Protein AF-A0A8C0IJA1-F1 (afdb_monomer)

Radius of gyration: 41.81 Å; Cα contacts (8 Å, |Δi|>4): 24; chains: 1; bounding box: 61×42×125 Å

Mean predicted aligned error: 20.67 Å

Secondary structure (DSSP, 8-state):
-HHHHHHHHHHHHHHHHHHHHH-HHHHHHHHHHHHHTTSTTHHHHHHHHHHHHHIIIIIHHHHHHHHHHHHHHHHHHHHHHHHHHHHHHHHHHHHHHHHHHHHH-HHHHHHHHHHHHHHHHHHHHHTS---TTGGGSTT-----PPPHHHHHHHHHHHHHHHHHHHHHHHTTTSSPPPPP------PPP---

Structure (mmCIF, N/CA/C/O backbone):
data_AF-A0A8C0IJA1-F1
#
_entry.id   AF-A0A8C0IJA1-F1
#
loop_
_atom_site.group_PDB
_atom_site.id
_atom_site.type_symbol
_atom_site.label_atom_id
_atom_site.label_alt_id
_atom_site.label_comp_id
_atom_site.label_asym_id
_atom_site.label_entity_id
_atom_site.label_seq_id
_atom_site.pdbx_PDB_ins_code
_atom_site.Cartn_x
_atom_site.Cartn_y
_atom_site.Cartn_z
_atom_site.occupancy
_atom_site.B_iso_or_equiv
_atom_site.auth_seq_id
_atom_site.auth_comp_id
_atom_site.auth_asym_id
_atom_site.auth_atom_id
_atom_site.pdbx_PDB_model_num
ATOM 1 N N . ALA A 1 1 ? 3.765 -8.310 -20.384 1.00 51.12 1 ALA A N 1
ATOM 2 C CA . ALA A 1 1 ? 4.867 -7.323 -20.334 1.00 51.12 1 ALA A CA 1
ATOM 3 C C . ALA A 1 1 ? 5.961 -7.601 -21.376 1.00 51.12 1 ALA A C 1
ATOM 5 O O . ALA A 1 1 ? 6.148 -6.766 -22.249 1.00 51.12 1 ALA A O 1
ATOM 6 N N . GLN A 1 2 ? 6.615 -8.776 -21.376 1.00 51.16 2 GLN A N 1
ATOM 7 C CA . GLN A 1 2 ? 7.746 -9.079 -22.283 1.00 51.16 2 GLN A CA 1
ATOM 8 C C . GLN A 1 2 ? 7.471 -8.873 -23.785 1.00 51.16 2 GLN A C 1
ATOM 10 O O . GLN A 1 2 ? 8.272 -8.222 -24.447 1.00 51.16 2 GLN A O 1
ATOM 15 N N . ARG A 1 3 ? 6.335 -9.345 -24.331 1.00 53.75 3 ARG A N 1
ATOM 16 C CA . ARG A 1 3 ? 6.017 -9.142 -25.764 1.00 53.75 3 ARG A CA 1
ATOM 17 C C . ARG A 1 3 ? 5.823 -7.670 -26.145 1.00 53.75 3 ARG A C 1
ATOM 19 O O . ARG A 1 3 ? 6.322 -7.261 -27.185 1.00 53.75 3 ARG A O 1
ATOM 26 N N . HIS A 1 4 ? 5.154 -6.879 -25.301 1.00 52.59 4 HIS A N 1
ATOM 27 C CA . HIS A 1 4 ? 4.959 -5.444 -25.545 1.00 52.59 4 HIS A CA 1
ATOM 28 C C . HIS A 1 4 ? 6.276 -4.670 -25.453 1.00 52.59 4 HIS A C 1
ATOM 30 O O . HIS A 1 4 ? 6.547 -3.840 -26.315 1.00 52.59 4 HIS A O 1
ATOM 36 N N . GLN A 1 5 ? 7.134 -4.992 -24.476 1.00 58.56 5 GLN A N 1
ATOM 37 C CA . GLN A 1 5 ? 8.478 -4.417 -24.395 1.00 58.56 5 GLN A CA 1
ATOM 38 C C . GLN A 1 5 ? 9.245 -4.709 -25.693 1.00 58.56 5 GLN A C 1
ATOM 40 O O . GLN A 1 5 ? 9.722 -3.794 -26.356 1.00 58.56 5 GLN A O 1
ATOM 45 N N . GLN A 1 6 ? 9.260 -5.971 -26.131 1.00 58.00 6 GLN A N 1
ATOM 46 C CA . GLN A 1 6 ? 9.997 -6.423 -27.313 1.00 58.00 6 GLN A CA 1
ATOM 47 C C . GLN A 1 6 ? 9.530 -5.768 -28.624 1.00 58.00 6 GLN A C 1
ATOM 49 O O . GLN A 1 6 ? 10.359 -5.454 -29.479 1.00 58.00 6 GLN A O 1
ATOM 54 N N . GLN A 1 7 ? 8.228 -5.493 -28.759 1.00 63.06 7 GLN A N 1
ATOM 55 C CA . GLN A 1 7 ? 7.644 -4.823 -29.928 1.00 63.06 7 GLN A CA 1
ATOM 56 C C . GLN A 1 7 ? 8.084 -3.357 -30.071 1.00 63.06 7 GLN A C 1
ATOM 58 O O . GLN A 1 7 ? 8.217 -2.870 -31.192 1.00 63.06 7 GLN A O 1
ATOM 63 N N . HIS A 1 8 ? 8.363 -2.663 -28.963 1.00 70.75 8 HIS A N 1
ATOM 64 C CA . HIS A 1 8 ? 8.856 -1.281 -28.984 1.00 70.75 8 HIS A CA 1
ATOM 65 C C . HIS A 1 8 ? 10.390 -1.183 -29.029 1.00 70.75 8 HIS A C 1
ATOM 67 O O . HIS A 1 8 ? 10.914 -0.228 -29.606 1.00 70.75 8 HIS A O 1
ATOM 73 N N . VAL A 1 9 ? 11.125 -2.167 -28.490 1.00 77.75 9 VAL A N 1
ATOM 74 C CA . VAL A 1 9 ? 12.603 -2.131 -28.453 1.00 77.75 9 VAL A CA 1
ATOM 75 C C . VAL A 1 9 ? 13.217 -2.355 -29.841 1.00 77.75 9 VAL A C 1
ATOM 77 O O . VAL A 1 9 ? 14.168 -1.671 -30.215 1.00 77.75 9 VAL A O 1
ATOM 80 N N . LEU A 1 10 ? 12.654 -3.266 -30.642 1.00 82.19 10 LEU A N 1
ATOM 81 C CA . LEU A 1 10 ? 13.163 -3.592 -31.979 1.00 82.19 10 LEU A CA 1
ATOM 82 C C . LEU A 1 10 ? 13.228 -2.380 -32.940 1.00 82.19 10 LEU A C 1
ATOM 84 O O . LEU A 1 10 ? 14.298 -2.123 -33.495 1.00 82.19 10 LEU A O 1
ATOM 88 N N . PRO A 1 11 ? 12.163 -1.572 -33.118 1.00 84.06 11 PRO A N 1
ATOM 89 C CA . PRO A 1 11 ? 12.227 -0.403 -33.997 1.00 84.06 11 PRO A CA 1
ATOM 90 C C . PRO A 1 11 ? 13.149 0.709 -33.464 1.00 84.06 11 PRO A C 1
ATOM 92 O O . PRO A 1 11 ? 13.693 1.479 -34.256 1.00 84.06 11 PRO A O 1
ATOM 95 N N . LEU A 1 12 ? 13.356 0.806 -32.143 1.00 82.69 12 LEU A N 1
ATOM 96 C CA . LEU A 1 12 ? 14.324 1.731 -31.535 1.00 82.69 12 LEU A CA 1
ATOM 97 C C . LEU A 1 12 ? 15.771 1.314 -31.832 1.00 82.69 12 LEU A C 1
ATOM 99 O O . LEU A 1 12 ? 16.575 2.157 -32.231 1.00 82.69 12 LEU A O 1
ATOM 103 N N . LEU A 1 13 ? 16.079 0.020 -31.714 1.00 85.62 13 LEU A N 1
ATOM 104 C CA . LEU A 1 13 ? 17.387 -0.539 -32.063 1.00 85.62 13 LEU A CA 1
ATOM 105 C C . LEU 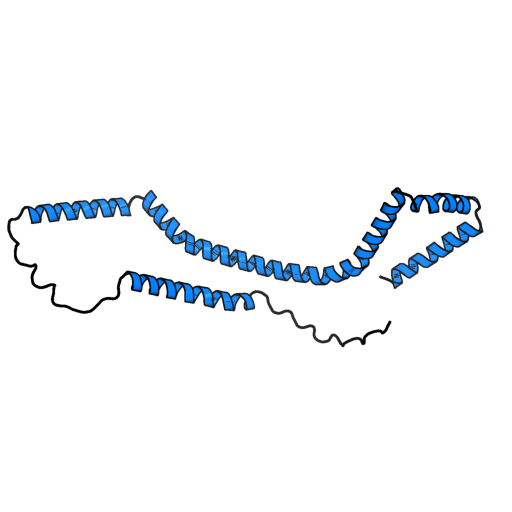A 1 13 ? 17.703 -0.352 -33.550 1.00 85.62 13 LEU A C 1
ATOM 107 O O . LEU A 1 13 ? 18.800 0.091 -33.885 1.00 85.62 13 LEU A O 1
ATOM 111 N N . CYS A 1 14 ? 16.737 -0.603 -34.441 1.00 85.56 14 CYS A N 1
ATOM 112 C CA . CYS A 1 14 ? 16.918 -0.379 -35.877 1.00 85.56 14 CYS A CA 1
ATOM 113 C C . CYS A 1 14 ? 17.211 1.092 -36.196 1.00 85.56 14 CYS A C 1
ATOM 115 O O . CYS A 1 14 ? 18.157 1.374 -36.928 1.00 85.56 14 CYS A O 1
ATOM 117 N N . ARG A 1 15 ? 16.453 2.040 -35.622 1.00 84.94 15 ARG A N 1
ATOM 118 C CA . ARG A 1 15 ? 16.697 3.482 -35.815 1.00 84.94 15 ARG A CA 1
ATOM 119 C C . ARG A 1 15 ? 18.071 3.916 -35.306 1.00 84.94 15 ARG A C 1
ATOM 121 O O . ARG A 1 15 ? 18.742 4.686 -35.987 1.00 84.94 15 ARG A O 1
ATOM 128 N N . GLY A 1 16 ? 18.499 3.407 -34.151 1.00 83.56 16 GLY A N 1
ATOM 129 C CA . GLY A 1 16 ? 19.832 3.677 -33.610 1.00 83.56 16 GLY A CA 1
ATOM 130 C C . GLY A 1 16 ? 20.951 3.116 -34.492 1.00 83.56 16 GLY A C 1
ATOM 131 O O . GLY A 1 16 ? 21.915 3.822 -34.782 1.00 83.56 16 GLY A O 1
ATOM 132 N N . ALA A 1 17 ? 20.801 1.882 -34.980 1.00 86.56 17 ALA A N 1
ATOM 133 C CA . ALA A 1 17 ? 21.773 1.236 -35.861 1.00 86.56 17 ALA A CA 1
ATOM 134 C C . ALA A 1 17 ? 21.883 1.936 -37.226 1.00 86.56 17 ALA A C 1
ATOM 136 O O . ALA A 1 17 ? 22.989 2.182 -37.709 1.00 86.56 17 ALA A O 1
ATOM 137 N N . LEU A 1 18 ? 20.744 2.319 -37.816 1.00 87.06 18 LEU A N 1
ATOM 138 C CA . LEU A 1 18 ? 20.694 3.131 -39.032 1.00 87.06 18 LEU A CA 1
ATOM 139 C C . LEU A 1 18 ? 21.394 4.474 -38.800 1.00 87.06 18 LEU A C 1
ATOM 141 O O . LEU A 1 18 ? 22.330 4.793 -39.525 1.00 87.06 18 LEU A O 1
ATOM 145 N N . GLY A 1 19 ? 21.028 5.215 -37.748 1.00 85.50 19 GLY A N 1
ATOM 146 C CA . GLY A 1 19 ? 21.644 6.503 -37.404 1.00 85.50 19 GLY A CA 1
ATOM 147 C C . GLY A 1 19 ? 23.162 6.426 -37.212 1.00 85.50 19 GLY A C 1
ATOM 148 O O . GLY A 1 19 ? 23.888 7.300 -37.689 1.00 85.50 19 GLY A O 1
ATOM 149 N N . TRP A 1 20 ? 23.652 5.345 -36.600 1.00 86.44 20 TRP A N 1
ATOM 150 C CA . TRP A 1 20 ? 25.081 5.063 -36.470 1.00 86.44 20 TRP A CA 1
ATOM 151 C C . TRP A 1 20 ? 25.748 4.813 -37.820 1.00 86.44 20 TRP A C 1
ATOM 153 O O . TRP A 1 20 ? 26.842 5.312 -38.062 1.00 86.44 20 TRP A O 1
ATOM 163 N N . GLY A 1 21 ? 25.094 4.094 -38.731 1.00 87.19 21 GLY A N 1
ATOM 164 C CA . GLY A 1 21 ? 25.598 3.831 -40.076 1.00 87.19 21 GLY A CA 1
ATOM 165 C C . GLY A 1 21 ? 25.778 5.097 -40.918 1.00 87.19 21 GLY A C 1
ATOM 166 O O . GLY A 1 21 ? 26.865 5.293 -41.462 1.00 87.19 21 GLY A O 1
ATOM 167 N N . VAL A 1 22 ? 24.751 5.955 -40.986 1.00 87.88 22 VAL A N 1
ATOM 168 C CA . VAL A 1 22 ? 24.664 7.054 -41.973 1.00 87.88 22 VAL A CA 1
ATOM 169 C C . VAL A 1 22 ? 25.194 8.413 -41.506 1.00 87.88 22 VAL A C 1
ATOM 171 O O . VAL A 1 22 ? 25.523 9.233 -42.358 1.00 87.88 22 VAL A O 1
ATOM 174 N N . SER A 1 23 ? 25.281 8.693 -40.197 1.00 90.44 23 SER A N 1
ATOM 175 C CA . SER A 1 23 ? 25.605 10.045 -39.709 1.00 90.44 23 SER A CA 1
ATOM 176 C C . SER A 1 23 ? 26.878 10.104 -38.849 1.00 90.44 23 SER A C 1
ATOM 178 O O . SER A 1 23 ? 26.901 9.555 -37.743 1.00 90.44 23 SER A O 1
ATOM 180 N N . PRO A 1 24 ? 27.919 10.848 -39.274 1.00 87.25 24 PRO A N 1
ATOM 181 C CA . PRO A 1 24 ? 29.113 11.098 -38.460 1.00 87.25 24 PRO A CA 1
ATOM 182 C C . PRO A 1 24 ? 28.798 11.814 -37.140 1.00 87.25 24 PRO A C 1
ATOM 184 O O . PRO A 1 24 ? 29.385 11.504 -36.106 1.00 87.25 24 PRO A O 1
ATOM 187 N N . HIS A 1 25 ? 27.825 12.731 -37.149 1.00 86.31 25 HIS A N 1
ATOM 188 C CA . HIS A 1 25 ? 27.395 13.449 -35.948 1.00 86.31 25 HIS A CA 1
ATOM 189 C C . HIS A 1 25 ? 26.785 12.509 -34.906 1.00 86.31 25 HIS A C 1
ATOM 191 O O . HIS A 1 25 ? 27.077 12.636 -33.717 1.00 86.31 25 HIS A O 1
ATOM 197 N N . PHE A 1 26 ? 25.991 11.531 -35.347 1.00 85.62 26 PHE A N 1
ATOM 198 C CA . PHE A 1 26 ? 25.407 10.532 -34.456 1.00 85.62 26 PHE A CA 1
ATOM 199 C C . PHE A 1 26 ? 26.485 9.632 -33.834 1.00 85.62 26 PHE A C 1
ATOM 201 O O . PHE A 1 26 ? 26.452 9.387 -32.627 1.00 85.62 26 PHE A O 1
ATOM 208 N N . ARG A 1 27 ? 27.490 9.220 -34.625 1.00 88.69 27 ARG A N 1
ATOM 209 C CA . ARG A 1 27 ? 28.645 8.449 -34.131 1.00 88.69 27 ARG A CA 1
ATOM 210 C C . ARG A 1 27 ? 29.414 9.195 -33.044 1.00 88.69 27 ARG A C 1
ATOM 212 O O . ARG A 1 27 ? 29.637 8.653 -31.964 1.00 88.69 27 ARG A O 1
ATOM 219 N N . CYS A 1 28 ? 29.769 10.454 -33.299 1.00 86.19 28 CYS A N 1
ATOM 220 C CA . CYS A 1 28 ? 30.485 11.284 -32.329 1.00 86.19 28 CYS A CA 1
ATOM 221 C C . CYS A 1 28 ? 29.666 11.507 -31.053 1.00 86.19 28 CYS A C 1
ATOM 223 O O . CYS A 1 28 ? 30.201 11.399 -29.950 1.00 86.19 28 CYS A O 1
ATOM 225 N N . ALA A 1 29 ? 28.361 11.756 -31.188 1.00 85.19 29 ALA A N 1
ATOM 226 C CA . ALA A 1 29 ? 27.476 11.920 -30.044 1.00 85.19 29 ALA A CA 1
ATOM 227 C C . ALA A 1 29 ? 27.426 10.655 -29.176 1.00 85.19 29 ALA A C 1
ATOM 229 O O . ALA A 1 29 ? 27.596 10.757 -27.963 1.00 85.19 29 ALA A O 1
ATOM 230 N N . SER A 1 30 ? 27.266 9.454 -29.752 1.00 81.50 30 SER A N 1
ATOM 231 C CA . SER A 1 30 ? 27.205 8.244 -28.913 1.00 81.50 30 SER A CA 1
ATOM 232 C C . SER A 1 30 ? 28.571 7.827 -28.345 1.00 81.50 30 SER A C 1
ATOM 234 O O . SER A 1 30 ? 28.608 7.324 -27.224 1.00 81.50 30 SER A O 1
ATOM 236 N N . LEU A 1 31 ? 29.692 8.122 -29.024 1.00 83.19 31 LEU A N 1
ATOM 237 C CA . LEU A 1 31 ? 31.046 7.951 -28.463 1.00 83.19 31 LEU A CA 1
ATOM 238 C C . LEU A 1 31 ? 31.338 8.893 -27.287 1.00 83.19 31 LEU A C 1
ATOM 240 O O . LEU A 1 31 ? 32.110 8.533 -26.406 1.00 83.19 31 LEU A O 1
ATOM 244 N N . LEU A 1 32 ? 30.727 10.081 -27.247 1.00 79.81 32 LEU A N 1
ATOM 245 C CA . LEU A 1 32 ? 30.860 11.023 -26.130 1.00 79.81 32 LEU A CA 1
ATOM 246 C C . LEU A 1 32 ? 29.888 10.717 -24.986 1.00 79.81 32 LEU A C 1
ATOM 248 O O . LEU A 1 32 ? 30.228 10.899 -23.818 1.00 79.81 32 LEU A O 1
ATOM 252 N N . VAL A 1 33 ? 28.682 10.253 -25.310 1.00 79.75 33 VAL A N 1
ATOM 253 C CA . VAL A 1 33 ? 27.607 9.998 -24.343 1.00 79.75 33 VAL A CA 1
ATOM 254 C C . VAL A 1 33 ? 27.762 8.636 -23.657 1.00 79.75 33 VAL A C 1
ATOM 256 O O . VAL A 1 33 ? 27.548 8.542 -22.450 1.00 79.75 33 VAL A O 1
ATOM 259 N N . GLY A 1 34 ? 28.198 7.592 -24.370 1.00 77.25 34 GLY A N 1
ATOM 260 C CA . GLY A 1 34 ? 28.411 6.253 -23.801 1.00 77.25 34 GLY A CA 1
ATOM 261 C C . GLY A 1 34 ? 29.348 6.252 -22.580 1.00 77.25 34 GLY A C 1
ATOM 262 O O . GLY A 1 34 ? 28.956 5.771 -21.516 1.00 77.25 34 GLY A O 1
ATOM 263 N N . PRO A 1 35 ? 30.537 6.876 -22.663 1.00 73.38 35 PRO A N 1
ATOM 264 C CA . PRO A 1 35 ? 31.443 7.023 -21.524 1.00 73.38 35 PRO A CA 1
ATOM 265 C C . PRO A 1 35 ? 30.886 7.883 -20.380 1.00 73.38 35 PRO A C 1
ATOM 267 O O . PRO A 1 35 ? 31.263 7.681 -19.227 1.00 73.38 35 PRO A O 1
ATOM 270 N N . LYS A 1 36 ? 29.962 8.820 -20.648 1.00 67.94 36 LYS A N 1
ATOM 271 C CA . LYS A 1 36 ? 29.333 9.654 -19.603 1.00 67.94 36 LYS A CA 1
ATOM 272 C C . LYS A 1 36 ? 28.386 8.848 -18.710 1.00 67.94 36 LYS A C 1
ATOM 274 O O . LYS A 1 36 ? 28.311 9.128 -17.514 1.00 67.94 36 LYS A O 1
ATOM 279 N N . PHE A 1 37 ? 27.759 7.799 -19.243 1.00 69.38 37 PHE A N 1
ATOM 280 C CA . PHE A 1 37 ? 26.971 6.841 -18.459 1.00 69.38 37 PHE A CA 1
ATOM 281 C C . PHE A 1 37 ? 27.819 5.879 -17.607 1.00 69.38 37 PHE A C 1
ATOM 283 O O . PHE A 1 37 ? 27.288 5.235 -16.708 1.00 69.38 37 PHE A O 1
ATOM 290 N N . LEU A 1 38 ? 29.135 5.805 -17.824 1.00 72.56 38 LEU A N 1
ATOM 291 C CA . LEU A 1 38 ? 30.068 5.028 -16.990 1.00 72.56 38 LEU A CA 1
ATOM 292 C C . LEU A 1 38 ? 30.694 5.873 -15.859 1.00 72.56 38 LEU A C 1
ATOM 294 O O . LEU A 1 38 ? 31.495 5.378 -15.066 1.00 72.56 38 LEU A O 1
ATOM 298 N N . GLY A 1 39 ? 30.324 7.156 -15.767 1.00 77.88 39 GLY A N 1
ATOM 299 C CA . GLY A 1 39 ? 30.777 8.085 -14.731 1.00 77.88 39 GLY A CA 1
ATOM 300 C C . GLY A 1 39 ? 29.972 8.017 -13.425 1.00 77.88 39 GLY A C 1
ATOM 301 O O . GLY A 1 39 ? 29.082 7.188 -13.246 1.00 77.88 39 GLY A O 1
ATOM 302 N N . LYS A 1 40 ? 30.266 8.934 -12.492 1.00 78.88 40 LYS A N 1
ATOM 303 C CA . LYS A 1 40 ? 29.571 9.043 -11.190 1.00 78.88 40 LYS A CA 1
ATOM 304 C C . LYS A 1 40 ? 28.059 9.278 -11.347 1.00 78.88 40 LYS A C 1
ATOM 306 O O . LYS A 1 40 ? 27.281 8.617 -10.670 1.00 78.88 40 LYS A O 1
ATOM 311 N N . GLU A 1 41 ? 27.669 10.118 -12.305 1.00 78.50 41 GLU A N 1
ATOM 312 C CA . GLU A 1 41 ? 26.264 10.427 -12.628 1.00 78.50 41 GLU A CA 1
ATOM 313 C C . GLU A 1 41 ? 25.539 9.269 -13.330 1.00 78.50 41 GLU A C 1
ATOM 315 O O . GLU A 1 41 ? 24.341 9.062 -13.159 1.00 78.50 41 GLU A O 1
ATOM 320 N N . GLY A 1 42 ? 26.274 8.454 -14.090 1.00 81.56 42 GLY A N 1
ATOM 321 C CA . GLY A 1 42 ? 25.745 7.296 -14.806 1.00 81.56 42 GLY A CA 1
ATOM 322 C C . GLY A 1 42 ? 25.172 6.204 -13.900 1.00 81.56 42 GLY A C 1
ATOM 323 O O . GLY A 1 42 ? 24.206 5.527 -14.254 1.00 81.56 42 GLY A O 1
ATOM 324 N N . ARG A 1 43 ? 25.703 6.085 -12.677 1.00 83.56 43 ARG A N 1
ATOM 325 C CA . ARG A 1 43 ? 25.213 5.134 -11.668 1.00 83.56 43 ARG A CA 1
ATOM 326 C C . ARG A 1 43 ? 23.781 5.430 -11.241 1.00 83.56 43 ARG A C 1
ATOM 328 O O . ARG A 1 43 ? 23.049 4.491 -10.947 1.00 83.56 43 ARG A O 1
ATOM 335 N N . LEU A 1 44 ? 23.374 6.701 -11.240 1.00 85.50 44 LEU A N 1
ATOM 336 C CA . LEU A 1 44 ? 21.998 7.086 -10.934 1.00 85.50 44 LEU A CA 1
ATOM 337 C C . LEU A 1 44 ? 21.036 6.583 -12.016 1.00 85.50 44 LEU A C 1
ATOM 339 O O . LEU A 1 44 ? 19.977 6.061 -11.687 1.00 85.50 44 LEU A O 1
ATOM 343 N N . TYR A 1 45 ? 21.433 6.660 -13.290 1.00 83.75 45 TYR A N 1
ATOM 344 C CA . TYR A 1 45 ? 20.657 6.114 -14.409 1.00 83.75 45 TYR A CA 1
ATOM 345 C C . TYR A 1 45 ? 20.566 4.584 -14.374 1.00 83.75 45 TYR A C 1
ATOM 347 O O . TYR A 1 45 ? 19.515 4.014 -14.658 1.00 83.75 45 TYR A O 1
ATOM 355 N N . LEU A 1 46 ? 21.650 3.904 -13.992 1.00 85.38 46 LEU A N 1
ATOM 356 C CA . LEU A 1 46 ? 21.623 2.453 -13.795 1.00 85.38 46 LEU A CA 1
ATOM 357 C C . LEU A 1 46 ? 20.715 2.068 -12.624 1.00 85.38 46 LEU A C 1
ATOM 359 O O . LEU A 1 46 ? 19.924 1.137 -12.745 1.00 85.38 46 LEU A O 1
ATOM 363 N N . LEU A 1 47 ? 20.787 2.803 -11.513 1.00 86.94 47 LEU A N 1
ATOM 364 C CA . LEU A 1 47 ? 19.955 2.557 -10.340 1.00 86.94 47 LEU A CA 1
ATOM 365 C C . LEU A 1 47 ? 18.467 2.757 -10.651 1.00 86.94 47 LEU A C 1
ATOM 367 O O . LEU A 1 47 ? 17.656 1.919 -10.268 1.00 86.94 47 LEU A O 1
ATOM 371 N N . THR A 1 48 ? 18.100 3.818 -11.373 1.00 88.81 48 THR A N 1
ATOM 372 C CA . THR A 1 48 ? 16.707 4.053 -11.781 1.00 88.81 48 THR A CA 1
ATOM 373 C C . THR A 1 48 ? 16.212 3.005 -12.774 1.00 88.81 48 THR A C 1
ATOM 375 O O . THR A 1 48 ? 15.082 2.545 -12.635 1.00 88.81 48 THR A O 1
ATOM 378 N N . TYR A 1 49 ? 17.048 2.559 -13.717 1.00 86.25 49 TYR A N 1
ATOM 379 C CA . TYR A 1 49 ? 16.706 1.459 -14.624 1.00 86.25 49 TYR A CA 1
ATOM 380 C C . TYR A 1 49 ? 16.464 0.142 -13.873 1.00 86.25 49 TYR A C 1
ATOM 382 O O . TYR A 1 49 ? 15.464 -0.536 -14.109 1.00 86.25 49 TYR A O 1
ATOM 390 N N . VAL A 1 50 ? 17.342 -0.201 -12.925 1.00 89.06 50 VAL A N 1
ATOM 391 C CA . VAL A 1 50 ? 17.176 -1.384 -12.066 1.00 89.06 50 VAL A CA 1
ATOM 392 C C . VAL A 1 50 ? 15.907 -1.263 -11.222 1.00 89.06 50 VAL A C 1
ATOM 394 O O . VAL A 1 50 ? 15.137 -2.216 -11.142 1.00 89.06 50 VAL A O 1
ATOM 397 N N . LEU A 1 51 ? 15.639 -0.090 -10.645 1.00 88.19 51 LEU A N 1
ATOM 398 C CA . LEU A 1 51 ? 14.432 0.152 -9.856 1.00 88.19 51 LEU A CA 1
ATOM 399 C C . LEU A 1 51 ? 13.158 -0.003 -10.700 1.00 88.19 51 LEU A C 1
ATOM 401 O O . LEU A 1 51 ? 12.206 -0.638 -10.250 1.00 88.19 51 LEU A O 1
ATOM 405 N N . ALA A 1 52 ? 13.156 0.512 -11.932 1.00 87.38 52 ALA A N 1
ATOM 406 C CA . ALA A 1 52 ? 12.051 0.344 -12.872 1.00 87.38 52 ALA A CA 1
ATOM 407 C C . ALA A 1 52 ? 11.831 -1.137 -13.228 1.00 87.38 52 ALA A C 1
ATOM 409 O O . ALA A 1 52 ? 10.704 -1.626 -13.172 1.00 87.38 52 ALA A O 1
ATOM 410 N N . ALA A 1 53 ? 12.907 -1.886 -13.490 1.00 83.81 53 ALA A N 1
ATOM 411 C CA . ALA A 1 53 ? 12.826 -3.321 -13.764 1.00 83.81 53 ALA A CA 1
ATOM 412 C C . ALA A 1 53 ? 12.275 -4.124 -12.568 1.00 83.81 53 ALA A C 1
ATOM 414 O O . ALA A 1 53 ? 11.487 -5.054 -12.745 1.00 83.81 53 ALA A O 1
ATOM 415 N N . ILE A 1 54 ? 12.646 -3.748 -11.340 1.00 88.75 54 ILE A N 1
ATOM 416 C CA . ILE A 1 54 ? 12.116 -4.358 -10.111 1.00 88.75 54 ILE A CA 1
ATOM 417 C C . ILE A 1 54 ? 10.628 -4.006 -9.923 1.00 88.75 54 ILE A C 1
ATOM 419 O O . ILE A 1 54 ? 9.841 -4.850 -9.485 1.00 88.75 54 ILE A O 1
ATOM 423 N N . TYR A 1 55 ? 10.223 -2.783 -10.277 1.00 85.19 55 TYR A N 1
ATOM 424 C CA . TYR A 1 55 ? 8.841 -2.317 -10.150 1.00 85.19 55 TYR A CA 1
ATOM 425 C C . TYR A 1 55 ? 7.865 -3.044 -11.086 1.00 85.19 55 TYR A C 1
ATOM 427 O O . TYR A 1 55 ? 6.751 -3.374 -10.662 1.00 85.19 55 TYR A O 1
ATOM 435 N N . ASP A 1 56 ? 8.292 -3.322 -12.320 1.00 81.81 56 ASP A N 1
ATOM 436 C CA . ASP A 1 56 ? 7.492 -4.032 -13.327 1.00 81.81 56 ASP A CA 1
ATOM 437 C C . ASP A 1 56 ? 7.577 -5.563 -13.213 1.00 81.81 56 ASP A C 1
ATOM 439 O O . ASP A 1 56 ? 6.704 -6.268 -13.719 1.00 81.81 56 ASP A O 1
ATOM 443 N N . GLY A 1 57 ? 8.605 -6.093 -12.544 1.00 79.31 57 GLY A N 1
ATOM 444 C CA . GLY A 1 57 ? 8.781 -7.529 -12.325 1.00 79.31 57 GLY A CA 1
ATOM 445 C C . GLY A 1 57 ? 8.201 -8.002 -10.984 1.00 79.31 57 GLY A C 1
ATOM 446 O O . GLY A 1 57 ? 6.986 -8.172 -10.848 1.00 79.31 57 GLY A O 1
ATOM 447 N N . PRO A 1 58 ? 9.052 -8.251 -9.972 1.00 81.19 58 PRO A N 1
ATOM 448 C CA . PRO A 1 58 ? 8.648 -8.877 -8.712 1.00 81.19 58 PRO A CA 1
ATOM 449 C C . PRO A 1 58 ? 7.602 -8.069 -7.937 1.00 81.19 58 PRO A C 1
ATOM 451 O O . PRO A 1 58 ? 6.701 -8.660 -7.342 1.00 81.19 58 PRO A O 1
ATOM 454 N N . ILE A 1 59 ? 7.672 -6.732 -7.958 1.00 82.69 59 ILE A N 1
ATOM 455 C CA . ILE A 1 59 ? 6.721 -5.896 -7.212 1.00 82.69 59 ILE A CA 1
ATOM 456 C C . ILE A 1 59 ? 5.316 -6.016 -7.805 1.00 82.69 59 ILE A C 1
ATOM 458 O O . ILE A 1 59 ? 4.359 -6.158 -7.049 1.00 82.69 59 ILE A O 1
ATOM 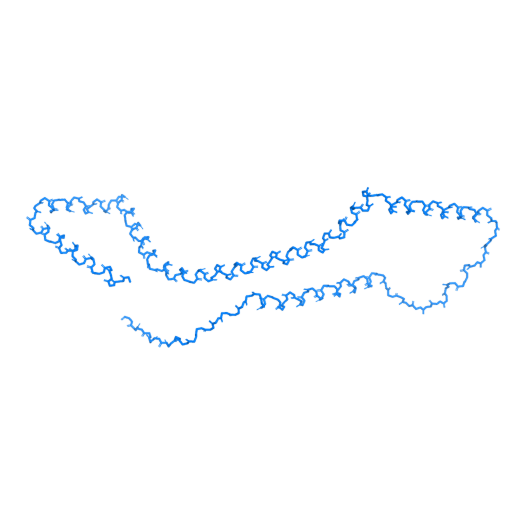462 N N . ALA A 1 60 ? 5.169 -6.032 -9.132 1.00 77.44 60 ALA A N 1
ATOM 463 C CA . ALA A 1 60 ? 3.867 -6.210 -9.772 1.00 77.44 60 ALA A CA 1
ATOM 464 C C . ALA A 1 60 ? 3.196 -7.542 -9.386 1.00 77.44 60 ALA A C 1
ATOM 466 O O . ALA A 1 60 ? 1.991 -7.570 -9.150 1.00 77.44 60 ALA A O 1
ATOM 467 N N . ASN A 1 61 ? 3.979 -8.614 -9.233 1.00 78.88 61 ASN A N 1
ATOM 468 C CA . ASN A 1 61 ? 3.491 -9.912 -8.758 1.00 78.88 61 ASN A CA 1
ATOM 469 C C . ASN A 1 61 ? 3.092 -9.888 -7.270 1.00 78.88 61 ASN A C 1
ATOM 471 O O . ASN A 1 61 ? 2.088 -10.474 -6.865 1.00 78.88 61 ASN A O 1
ATOM 475 N N . MET A 1 62 ? 3.858 -9.179 -6.437 1.00 84.31 62 MET A N 1
ATOM 476 C CA . MET A 1 62 ? 3.545 -9.046 -5.012 1.00 84.31 62 MET A CA 1
ATOM 477 C C . MET A 1 62 ? 2.307 -8.183 -4.755 1.00 84.31 62 MET A C 1
ATOM 479 O O . MET A 1 62 ? 1.594 -8.451 -3.793 1.00 84.31 62 MET A O 1
ATOM 483 N N . ARG A 1 63 ? 2.003 -7.197 -5.613 1.00 82.50 63 ARG A N 1
ATOM 484 C CA . ARG A 1 63 ? 0.826 -6.322 -5.447 1.00 82.50 63 ARG A CA 1
ATOM 485 C C . ARG A 1 63 ? -0.484 -7.098 -5.336 1.00 82.50 63 ARG A C 1
ATOM 487 O O . ARG A 1 63 ? -1.320 -6.721 -4.526 1.00 82.50 63 ARG A O 1
ATOM 494 N N . HIS A 1 64 ? -0.646 -8.181 -6.0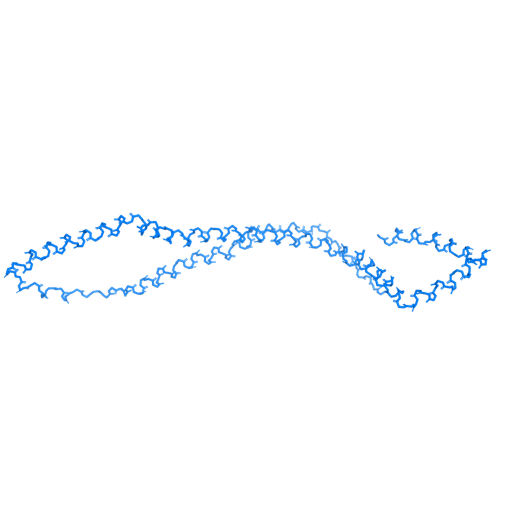98 1.00 77.25 64 HIS A N 1
ATOM 495 C CA . HIS A 1 64 ? -1.867 -8.985 -6.032 1.00 77.25 64 HIS A CA 1
ATOM 496 C C . HIS A 1 64 ? -2.032 -9.678 -4.672 1.00 77.25 64 HIS A C 1
ATOM 498 O O . HIS A 1 64 ? -3.108 -9.649 -4.090 1.00 77.25 64 HIS A O 1
ATOM 504 N N . ASN A 1 65 ? -0.941 -10.219 -4.125 1.00 80.44 65 ASN A N 1
ATOM 505 C CA . ASN A 1 65 ? -0.940 -10.818 -2.789 1.00 80.44 65 ASN A CA 1
ATOM 506 C C . ASN A 1 65 ? -1.114 -9.758 -1.690 1.00 80.44 65 ASN A C 1
ATOM 508 O O . ASN A 1 65 ? -1.746 -10.008 -0.669 1.00 80.44 65 ASN A O 1
ATOM 512 N N . LEU A 1 66 ? -0.559 -8.562 -1.895 1.00 87.69 66 LEU A N 1
ATOM 513 C CA . LEU A 1 66 ? -0.637 -7.470 -0.932 1.00 87.69 66 LEU A CA 1
ATOM 514 C C . LEU A 1 66 ? -2.064 -6.931 -0.780 1.00 87.69 66 LEU A C 1
ATOM 516 O O . LEU A 1 66 ? -2.475 -6.653 0.341 1.00 87.69 66 LEU A O 1
ATOM 520 N N . ASP A 1 67 ? -2.815 -6.808 -1.877 1.00 85.06 67 ASP A N 1
ATOM 521 C CA . ASP A 1 67 ? -4.213 -6.349 -1.852 1.00 85.06 67 ASP A CA 1
ATOM 522 C C . ASP A 1 67 ? -5.085 -7.237 -0.952 1.00 85.06 67 ASP A C 1
ATOM 524 O O . ASP A 1 67 ? -5.969 -6.781 -0.225 1.00 85.06 67 ASP A O 1
ATOM 528 N N . GLU A 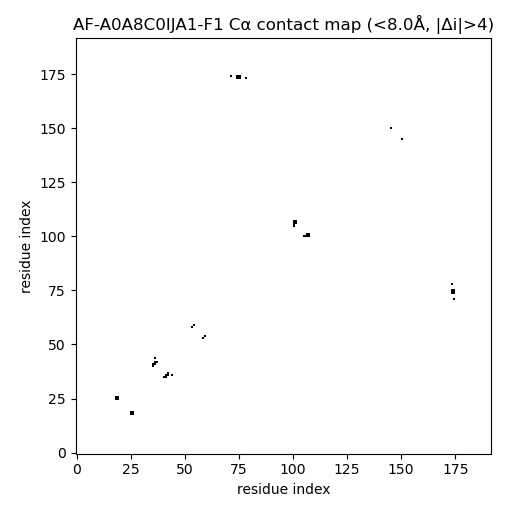1 68 ? -4.760 -8.521 -0.941 1.00 84.38 68 GLU A N 1
ATOM 529 C CA . GLU A 1 68 ? -5.432 -9.510 -0.129 1.00 84.38 68 GLU A CA 1
ATOM 530 C C . GLU A 1 68 ? -4.990 -9.476 1.345 1.00 84.38 68 GLU A C 1
ATOM 532 O O . GLU A 1 68 ? -5.814 -9.476 2.261 1.00 84.38 68 GLU A O 1
ATOM 537 N N . VAL A 1 69 ? -3.685 -9.339 1.600 1.00 90.69 69 VAL A N 1
ATOM 538 C CA . VAL A 1 69 ? -3.164 -9.127 2.961 1.00 90.69 69 VAL A CA 1
ATOM 539 C C . VAL A 1 69 ? -3.776 -7.871 3.587 1.00 90.69 69 VAL A C 1
ATOM 541 O O . VAL A 1 69 ? -4.165 -7.897 4.753 1.00 90.69 69 VAL A O 1
ATOM 544 N N . ILE A 1 70 ? -3.918 -6.786 2.820 1.00 89.31 70 ILE A N 1
ATOM 545 C CA . ILE A 1 70 ? -4.548 -5.542 3.283 1.00 89.31 70 ILE A CA 1
ATOM 546 C C . ILE A 1 70 ? -6.004 -5.792 3.693 1.00 89.31 70 ILE A C 1
ATOM 548 O O . ILE A 1 70 ? -6.417 -5.316 4.752 1.00 89.31 70 ILE A O 1
ATOM 552 N N . ARG A 1 71 ? -6.770 -6.574 2.920 1.00 85.38 71 ARG A N 1
ATOM 553 C CA . ARG A 1 71 ? -8.148 -6.945 3.286 1.00 85.38 71 ARG A CA 1
ATOM 554 C C . ARG A 1 71 ? -8.212 -7.764 4.576 1.00 85.38 71 ARG A C 1
ATOM 556 O O . ARG A 1 71 ? -8.984 -7.419 5.471 1.00 85.38 71 ARG A O 1
ATOM 563 N N . SER A 1 72 ? -7.371 -8.789 4.713 1.00 87.12 72 SER A N 1
ATOM 564 C CA . SER A 1 72 ? -7.285 -9.614 5.929 1.00 87.12 72 SER A CA 1
ATOM 565 C C . SER A 1 72 ? -6.912 -8.792 7.169 1.00 87.12 72 SER A C 1
ATOM 567 O O . SER A 1 72 ? -7.490 -8.958 8.248 1.00 87.12 72 SER A O 1
ATOM 569 N N . VAL A 1 73 ? -5.942 -7.884 7.032 1.00 91.75 73 VAL A N 1
ATOM 570 C CA . VAL A 1 73 ? -5.525 -6.990 8.120 1.00 91.75 73 VAL A CA 1
ATOM 571 C C . VAL A 1 73 ? -6.645 -6.016 8.476 1.00 91.75 73 VAL A C 1
ATOM 573 O O . VAL A 1 73 ? -6.909 -5.822 9.659 1.00 91.75 73 VAL A O 1
ATOM 576 N N . GLY A 1 74 ? -7.345 -5.454 7.485 1.00 89.69 74 GLY A N 1
ATOM 577 C CA . GLY A 1 74 ? -8.502 -4.585 7.711 1.00 89.69 74 GLY A CA 1
ATOM 578 C C . GLY A 1 74 ? -9.573 -5.267 8.562 1.00 89.69 74 GLY A C 1
ATOM 579 O O . GLY A 1 74 ? -9.969 -4.735 9.598 1.00 89.69 74 GLY A O 1
ATOM 580 N N . CYS A 1 75 ? -9.944 -6.497 8.202 1.00 85.44 75 CYS A N 1
ATOM 581 C CA . CYS A 1 75 ? -10.895 -7.296 8.973 1.00 85.44 75 CYS A CA 1
ATOM 582 C C . CYS A 1 75 ? -10.406 -7.572 10.410 1.00 85.44 75 CYS A C 1
ATOM 584 O O . CYS A 1 75 ? -11.162 -7.442 11.376 1.00 85.44 75 CYS A O 1
ATOM 586 N N . THR A 1 76 ? -9.113 -7.867 10.574 1.00 87.31 76 THR A N 1
ATOM 587 C CA . THR A 1 76 ? -8.505 -8.083 11.897 1.00 87.31 76 THR A CA 1
ATOM 588 C C . THR A 1 76 ? -8.583 -6.826 12.768 1.00 87.31 76 THR A C 1
ATOM 590 O O . THR A 1 76 ? -8.927 -6.905 13.948 1.00 87.31 76 THR A O 1
ATOM 593 N N . VAL A 1 77 ? -8.295 -5.655 12.195 1.00 91.75 77 VAL A N 1
ATOM 594 C CA . VAL A 1 77 ? -8.342 -4.369 12.905 1.00 91.75 77 VAL A CA 1
ATOM 595 C C . VAL A 1 77 ? -9.777 -3.999 13.279 1.00 91.75 77 VAL A C 1
ATOM 597 O O . VAL A 1 77 ? -10.017 -3.569 14.408 1.00 91.75 77 VAL A O 1
ATOM 600 N N . GLU A 1 78 ? -10.747 -4.204 12.385 1.00 86.31 78 GLU A N 1
ATOM 601 C CA . GLU A 1 78 ? -12.165 -3.965 12.683 1.00 86.31 78 GLU A CA 1
ATOM 602 C C . GLU A 1 78 ? -12.650 -4.819 13.858 1.00 86.31 78 GLU A C 1
ATOM 604 O O . GLU A 1 78 ? -13.271 -4.302 14.797 1.00 86.31 78 GLU A O 1
ATOM 609 N N . LEU A 1 79 ? -12.295 -6.108 13.861 1.00 88.31 79 LEU A N 1
ATOM 610 C CA . LEU A 1 79 ? -12.612 -7.001 14.969 1.00 88.31 79 LEU A CA 1
ATOM 611 C C . LEU A 1 79 ? -11.962 -6.540 16.277 1.00 88.31 79 LEU A C 1
ATOM 613 O O . LEU A 1 79 ? -12.633 -6.460 17.311 1.00 88.31 79 LEU A O 1
ATOM 617 N N . GLN A 1 80 ? -10.671 -6.198 16.235 1.00 85.75 80 GLN A N 1
ATOM 618 C CA . GLN A 1 80 ? -9.929 -5.725 17.403 1.00 85.75 80 GLN A CA 1
ATOM 619 C C . GLN A 1 80 ? -10.535 -4.445 17.986 1.00 85.75 80 GLN A C 1
ATOM 621 O O . GLN A 1 80 ? -10.663 -4.332 19.207 1.00 85.75 80 GLN A O 1
ATOM 626 N N . ILE A 1 81 ? -10.964 -3.499 17.146 1.00 92.12 81 ILE A N 1
ATOM 627 C CA . ILE A 1 81 ? -11.623 -2.267 17.598 1.00 92.12 81 ILE A CA 1
ATOM 628 C C . ILE A 1 81 ? -12.961 -2.587 18.264 1.00 92.12 81 ILE A C 1
ATOM 630 O O . ILE A 1 81 ? -13.262 -2.035 19.327 1.00 92.12 81 ILE A O 1
ATOM 634 N N . ASN A 1 82 ? -13.769 -3.468 17.669 1.00 87.94 82 ASN A N 1
ATOM 635 C CA . ASN A 1 82 ? -15.076 -3.806 18.223 1.00 87.94 82 ASN A CA 1
ATOM 636 C C . ASN A 1 82 ? -14.948 -4.480 19.600 1.00 87.94 82 ASN A C 1
ATOM 638 O O . ASN A 1 82 ? -15.593 -4.054 20.561 1.00 87.94 82 ASN A O 1
ATOM 642 N N . HIS A 1 83 ? -14.044 -5.452 19.727 1.00 86.44 83 HIS A N 1
ATOM 643 C CA . HIS A 1 83 ? -13.759 -6.114 21.002 1.00 86.44 83 HIS A CA 1
ATOM 644 C C . HIS A 1 83 ? -13.200 -5.144 22.036 1.00 86.44 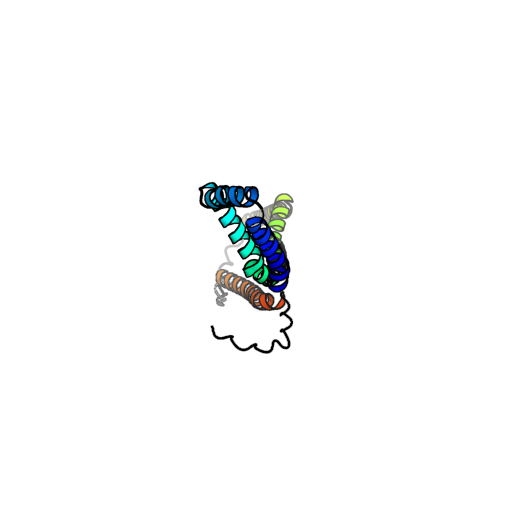83 HIS A C 1
ATOM 646 O O . HIS A 1 83 ? -13.683 -5.101 23.166 1.00 86.44 83 HIS A O 1
ATOM 652 N N . SER A 1 84 ? -12.248 -4.297 21.641 1.00 87.62 84 SER A N 1
ATOM 653 C CA . SER A 1 84 ? -11.668 -3.292 22.535 1.00 87.62 84 SER A CA 1
ATOM 654 C C . SER A 1 84 ? -12.729 -2.331 23.065 1.00 87.62 84 SER A C 1
ATOM 656 O O . SER A 1 84 ? -12.736 -2.015 24.251 1.00 87.62 84 SER A O 1
ATOM 658 N N . ARG A 1 85 ? -13.682 -1.905 22.226 1.00 91.50 85 ARG A N 1
ATOM 659 C CA . ARG A 1 85 ? -14.804 -1.053 22.653 1.00 91.50 85 ARG A CA 1
ATOM 660 C C . ARG A 1 85 ? -15.732 -1.763 23.630 1.00 91.50 85 ARG A C 1
ATOM 662 O O . ARG A 1 85 ? -16.196 -1.131 24.578 1.00 91.50 85 ARG A O 1
ATOM 669 N N . GLN A 1 86 ? -16.034 -3.038 23.402 1.00 91.19 86 GLN A N 1
ATOM 670 C CA . GLN A 1 86 ? -16.873 -3.818 24.312 1.00 91.19 86 GLN A CA 1
ATOM 671 C C . GLN A 1 86 ? -16.181 -4.024 25.663 1.00 91.19 86 GLN A C 1
ATOM 673 O O . GLN A 1 86 ? -16.759 -3.678 26.694 1.00 91.19 86 GLN A O 1
ATOM 678 N N . ILE A 1 87 ? -14.924 -4.474 25.654 1.00 90.81 87 ILE A N 1
ATOM 679 C CA . ILE A 1 87 ? -14.108 -4.660 26.860 1.00 90.81 87 ILE A CA 1
ATOM 680 C C . ILE A 1 87 ? -13.978 -3.338 27.618 1.00 90.81 87 ILE A C 1
ATOM 682 O O . ILE A 1 87 ? -14.222 -3.300 28.820 1.00 90.81 87 ILE A O 1
ATOM 686 N N . TRP A 1 88 ? -13.690 -2.234 26.924 1.00 91.94 88 TRP A N 1
ATOM 687 C CA . TRP A 1 88 ? -13.615 -0.900 27.520 1.00 91.94 88 TRP A CA 1
ATOM 688 C C . TRP A 1 88 ? -14.924 -0.484 28.193 1.00 91.94 88 TRP A C 1
ATOM 690 O O . TRP A 1 88 ? -14.915 0.040 29.305 1.00 91.94 88 TRP A O 1
ATOM 700 N N . LYS A 1 89 ? -16.075 -0.712 27.550 1.00 92.94 89 LYS A N 1
ATOM 701 C CA . LYS A 1 89 ? -17.382 -0.384 28.139 1.00 92.94 89 LYS A CA 1
ATOM 702 C C . LYS A 1 89 ? -17.630 -1.173 29.422 1.00 92.94 89 LYS A C 1
ATOM 704 O O . LYS A 1 89 ? -18.059 -0.578 30.406 1.00 92.94 89 LYS A O 1
ATOM 709 N N . VAL A 1 90 ? -17.350 -2.476 29.413 1.00 92.00 90 VAL A N 1
ATOM 710 C CA . VAL A 1 90 ? -17.570 -3.359 30.569 1.00 92.00 90 VAL A CA 1
ATOM 711 C C . VAL A 1 90 ? -16.592 -3.044 31.703 1.00 92.00 90 VAL A C 1
ATOM 713 O O . VAL A 1 90 ? -17.011 -2.955 32.854 1.00 92.00 90 VAL A O 1
ATOM 716 N N . SER A 1 91 ? -15.316 -2.798 31.397 1.00 89.62 91 SER A N 1
ATOM 717 C CA . SER A 1 91 ? -14.288 -2.509 32.403 1.00 89.62 91 SER A CA 1
ATOM 718 C C . SER A 1 91 ? -14.424 -1.112 33.016 1.00 89.62 91 SER A C 1
ATOM 720 O O . SER A 1 91 ? -14.169 -0.932 34.206 1.00 89.62 91 SER A O 1
ATOM 722 N N . THR A 1 92 ? -14.886 -0.123 32.243 1.00 92.19 92 THR A N 1
ATOM 723 C CA . THR A 1 92 ? -15.071 1.254 32.736 1.00 92.19 92 THR A CA 1
ATOM 724 C C . THR A 1 92 ? -16.437 1.513 33.365 1.00 92.19 92 THR A C 1
ATOM 726 O O . THR A 1 92 ? -16.577 2.483 34.110 1.00 92.19 92 THR A O 1
ATOM 729 N N . ALA A 1 93 ? -17.443 0.668 33.114 1.00 92.88 93 ALA A N 1
ATOM 730 C CA . ALA A 1 93 ? -18.764 0.777 33.736 1.00 92.88 93 ALA A CA 1
ATOM 731 C C . ALA A 1 93 ? -18.726 0.850 35.281 1.00 92.88 93 ALA A C 1
ATOM 733 O O . ALA A 1 93 ? -19.311 1.794 35.819 1.00 92.88 93 ALA A O 1
ATOM 734 N N . PRO A 1 94 ? -18.036 -0.051 36.014 1.00 87.00 94 PRO A N 1
ATOM 735 C CA . PRO A 1 94 ? -17.987 0.021 37.476 1.00 87.00 94 PRO A CA 1
ATOM 736 C C . PRO A 1 94 ? -17.245 1.266 37.974 1.00 87.00 94 PRO A C 1
ATOM 738 O O . PRO A 1 94 ? -17.707 1.914 38.909 1.00 87.00 94 PRO A O 1
ATOM 741 N N . LEU A 1 95 ? -16.150 1.661 37.314 1.00 89.25 95 LEU A N 1
ATOM 742 C CA . LEU A 1 95 ? -15.413 2.881 37.656 1.00 89.25 95 LEU A CA 1
ATOM 743 C C . LEU A 1 95 ? -16.302 4.123 37.502 1.00 89.25 95 LEU A C 1
ATOM 745 O O . LEU A 1 95 ? -16.340 4.977 38.383 1.00 89.25 95 LEU A O 1
ATOM 749 N N . ARG A 1 96 ? -17.061 4.205 36.401 1.00 88.44 96 ARG A N 1
ATOM 750 C CA . ARG A 1 96 ? -17.999 5.305 36.146 1.00 88.44 96 ARG A CA 1
ATOM 751 C C . ARG A 1 96 ? -19.116 5.346 37.188 1.00 88.44 96 ARG A C 1
ATOM 753 O O . ARG A 1 96 ? -19.481 6.434 37.617 1.00 88.44 96 ARG A O 1
ATOM 760 N N . ALA A 1 97 ? -19.633 4.189 37.602 1.00 87.31 97 ALA A N 1
ATOM 761 C CA . ALA A 1 97 ? -20.656 4.106 38.641 1.00 87.31 97 ALA A CA 1
ATOM 762 C C . ALA A 1 97 ? -20.135 4.615 39.994 1.00 87.31 97 ALA A C 1
ATOM 764 O O . ALA A 1 97 ? -20.787 5.448 40.617 1.00 87.31 97 ALA A O 1
ATOM 765 N N . VAL A 1 98 ? -18.936 4.189 40.405 1.00 88.31 98 VAL A N 1
ATOM 766 C CA . VAL A 1 98 ? -18.302 4.642 41.654 1.00 88.31 98 VAL A CA 1
ATOM 767 C C . VAL A 1 98 ? -18.001 6.143 41.612 1.00 88.31 98 VAL A C 1
ATOM 769 O O . VAL A 1 98 ? -18.325 6.859 42.552 1.00 88.31 98 VAL A O 1
ATOM 772 N N . LEU A 1 99 ? -17.444 6.653 40.508 1.00 89.19 99 LEU A N 1
ATOM 773 C CA . LEU A 1 99 ? -17.187 8.089 40.341 1.00 89.19 99 LEU A CA 1
ATOM 774 C C . LEU A 1 99 ? -18.478 8.916 40.400 1.00 89.19 99 LEU A C 1
ATOM 776 O O . LEU A 1 99 ? -18.511 9.952 41.059 1.00 89.19 99 LEU A O 1
ATOM 780 N N . HIS A 1 100 ? -19.546 8.453 39.749 1.00 86.19 100 HIS A N 1
ATOM 781 C CA . HIS A 1 100 ? -20.843 9.123 39.787 1.00 86.19 100 HIS A CA 1
ATOM 782 C C . HIS A 1 100 ? -21.443 9.129 41.199 1.00 86.19 100 HIS A C 1
ATOM 784 O O . HIS A 1 100 ? -22.022 10.128 41.621 1.00 86.19 100 HIS A O 1
ATOM 790 N N . ASP A 1 101 ? -21.288 8.037 41.943 1.00 83.56 101 ASP A N 1
ATOM 791 C CA . ASP A 1 101 ? -21.783 7.930 43.311 1.00 83.56 101 ASP A CA 1
ATOM 792 C C . ASP A 1 101 ? -21.011 8.826 44.294 1.00 83.56 101 ASP A C 1
ATOM 794 O O . ASP A 1 101 ? -21.613 9.522 45.115 1.00 83.56 101 ASP A O 1
ATOM 798 N N . MET A 1 102 ? -19.684 8.906 44.140 1.00 79.06 102 MET A N 1
ATOM 799 C CA . MET A 1 102 ? -18.835 9.809 44.924 1.00 79.06 102 MET A CA 1
ATOM 800 C C . MET A 1 102 ? -19.141 11.285 44.644 1.00 79.06 102 MET A C 1
ATOM 802 O O . MET A 1 102 ? -19.239 12.074 45.579 1.00 79.06 102 MET A O 1
ATOM 806 N N . VAL A 1 103 ? -19.339 11.663 43.376 1.00 81.31 103 VAL A N 1
ATOM 807 C CA . VAL A 1 103 ? -19.696 13.043 42.996 1.00 81.31 103 VAL A CA 1
ATOM 808 C C . VAL A 1 103 ? -21.128 13.387 43.416 1.00 81.31 103 VAL A C 1
ATOM 810 O O . VAL A 1 103 ? -21.406 14.518 43.805 1.00 81.31 103 VAL A O 1
ATOM 813 N N . GLY A 1 104 ? -22.043 12.416 43.369 1.00 73.56 104 GLY A N 1
ATOM 814 C CA . GLY A 1 104 ? -23.433 12.600 43.778 1.00 73.56 104 GLY A CA 1
ATOM 815 C C . GLY A 1 104 ? -23.638 12.655 45.293 1.00 73.56 104 GLY A C 1
ATOM 816 O O . GLY A 1 104 ? -24.691 13.114 45.732 1.00 73.56 104 GLY A O 1
ATOM 817 N N . GLY A 1 105 ? -22.682 12.162 46.092 1.00 68.12 105 GLY A N 1
ATOM 818 C CA . GLY A 1 105 ? -22.686 12.194 47.560 1.00 68.12 105 GLY A CA 1
ATOM 819 C C . GLY A 1 105 ? -23.858 11.468 48.237 1.00 68.12 105 GLY A C 1
ATOM 820 O O . GLY A 1 105 ? -23.935 11.452 49.462 1.00 68.12 105 GLY A O 1
ATOM 821 N N . ARG A 1 106 ? -24.790 10.874 47.479 1.00 67.62 106 ARG A N 1
ATOM 822 C CA . ARG A 1 106 ? -26.054 10.323 47.995 1.00 67.62 106 ARG A CA 1
ATOM 823 C C . ARG A 1 106 ? -25.829 9.079 48.838 1.00 67.62 106 ARG A C 1
ATOM 825 O O . ARG A 1 106 ? -26.347 9.021 49.948 1.00 67.62 106 ARG A O 1
ATOM 832 N N . THR A 1 107 ? -25.044 8.125 48.348 1.00 68.44 107 THR A N 1
ATOM 833 C CA . THR A 1 107 ? -24.802 6.863 49.061 1.00 68.44 107 THR A CA 1
ATOM 834 C C . THR A 1 107 ? -23.876 7.077 50.252 1.00 68.44 107 THR A C 1
ATOM 836 O O . THR A 1 107 ? -24.165 6.584 51.336 1.00 68.44 107 THR A O 1
ATOM 839 N N . LEU A 1 108 ? -22.847 7.922 50.109 1.00 69.44 108 LEU A N 1
ATOM 840 C CA . LEU A 1 108 ? -21.948 8.283 51.210 1.00 69.44 108 LEU A CA 1
ATOM 841 C C . LEU A 1 108 ? -22.685 9.022 52.344 1.00 69.44 108 LEU A C 1
ATOM 843 O O . LEU A 1 108 ? -22.488 8.721 53.520 1.00 69.44 108 LEU A O 1
ATOM 847 N N . ASN A 1 109 ? -23.562 9.974 52.009 1.00 70.12 109 ASN A N 1
ATOM 848 C CA . ASN A 1 109 ? -24.346 10.728 52.991 1.00 70.12 109 ASN A CA 1
ATOM 849 C C . ASN A 1 109 ? -25.452 9.864 53.626 1.00 70.12 109 ASN A C 1
ATOM 851 O O . ASN A 1 109 ? -25.712 9.979 54.822 1.00 70.12 109 ASN A O 1
ATOM 855 N N . ALA A 1 110 ? -26.067 8.957 52.859 1.00 76.06 110 ALA A N 1
ATOM 856 C CA . ALA A 1 110 ? -27.027 7.986 53.382 1.00 76.06 110 ALA A CA 1
ATOM 857 C C . ALA A 1 110 ? -26.367 6.980 54.337 1.00 76.06 110 ALA A C 1
ATOM 859 O O . ALA A 1 110 ? -26.890 6.768 55.427 1.00 76.06 110 ALA A O 1
ATOM 860 N N . GLU A 1 111 ? -25.207 6.419 53.986 1.00 78.00 111 GLU A N 1
ATOM 861 C CA . GLU A 1 111 ? -24.438 5.541 54.878 1.00 78.00 111 GLU A CA 1
ATOM 862 C C . GLU A 1 111 ? -23.965 6.282 56.132 1.00 78.00 111 GLU A C 1
ATOM 864 O O . GLU A 1 111 ? -24.152 5.781 57.236 1.00 78.00 111 GLU A O 1
ATOM 869 N N . THR A 1 112 ? -23.446 7.507 55.997 1.00 79.00 112 THR A N 1
ATOM 870 C CA . THR A 1 112 ? -23.013 8.327 57.145 1.00 79.00 112 THR A CA 1
ATOM 871 C C . THR A 1 112 ? -24.181 8.609 58.094 1.00 79.00 112 THR A C 1
ATOM 873 O O . THR A 1 112 ? -24.045 8.469 59.311 1.00 79.00 112 THR A O 1
ATOM 876 N N . ARG A 1 113 ? -25.361 8.945 57.552 1.00 74.94 113 ARG A N 1
ATOM 877 C CA . ARG A 1 113 ? -26.583 9.134 58.346 1.00 74.94 113 ARG A CA 1
ATOM 878 C C . ARG A 1 113 ? -27.050 7.837 59.000 1.00 74.94 113 ARG A C 1
ATOM 880 O O . ARG A 1 113 ? -27.368 7.852 60.186 1.00 74.94 113 ARG A O 1
ATOM 887 N N . ASN A 1 114 ? -27.038 6.721 58.279 1.00 80.94 114 ASN A N 1
ATOM 888 C CA . ASN A 1 114 ? -27.469 5.428 58.806 1.00 80.94 114 ASN A CA 1
ATOM 889 C C . ASN A 1 114 ? -26.540 4.934 59.933 1.00 80.94 114 ASN A C 1
ATOM 891 O O . ASN A 1 114 ? -27.008 4.517 60.989 1.00 80.94 114 ASN A O 1
ATOM 895 N N . VAL A 1 115 ? -25.221 5.089 59.769 1.00 81.69 115 VAL A N 1
ATOM 896 C CA . VAL A 1 115 ? -24.227 4.807 60.816 1.00 81.69 115 VAL A CA 1
ATOM 897 C C . VAL A 1 115 ? -24.450 5.718 62.023 1.00 81.69 115 VAL A C 1
ATOM 899 O O . VAL A 1 115 ? -24.499 5.226 63.146 1.00 81.69 115 VAL A O 1
ATOM 902 N N . SER A 1 116 ? -24.669 7.022 61.822 1.00 80.75 116 SER A N 1
ATOM 903 C CA . SER A 1 116 ? -24.938 7.942 62.937 1.00 80.75 116 SER A CA 1
ATOM 904 C C . SER A 1 116 ? -26.210 7.585 63.724 1.00 80.75 116 SER A C 1
ATOM 906 O O . SER A 1 116 ? -26.204 7.639 64.951 1.00 80.75 116 SER A O 1
ATOM 908 N N . GLN A 1 117 ? -27.271 7.138 63.045 1.00 82.25 117 GLN A N 1
ATOM 909 C CA . GLN A 1 117 ? -28.516 6.695 63.682 1.00 82.25 117 GLN A CA 1
ATOM 910 C C . GLN A 1 117 ? -28.350 5.365 64.423 1.00 82.25 117 GLN A C 1
ATOM 912 O O . GLN A 1 117 ? -28.841 5.217 65.541 1.00 82.25 117 GLN A O 1
ATOM 917 N N . ALA A 1 118 ? -27.611 4.417 63.845 1.00 80.44 118 ALA A N 1
ATOM 918 C CA . ALA A 1 118 ? -27.291 3.156 64.504 1.00 80.44 118 ALA A CA 1
ATOM 919 C C . ALA A 1 118 ? -26.430 3.372 65.759 1.00 80.44 118 ALA A C 1
ATOM 921 O O . ALA A 1 118 ? -26.684 2.757 66.793 1.00 80.44 118 ALA A O 1
ATOM 922 N N . PHE A 1 119 ? -25.452 4.282 65.704 1.00 76.88 119 PHE A N 1
ATOM 923 C CA . PHE A 1 119 ? -24.652 4.655 66.872 1.00 76.88 119 PHE A CA 1
ATOM 924 C C . PHE A 1 119 ? -25.479 5.374 67.943 1.00 76.88 119 PHE A C 1
ATOM 926 O O . PHE A 1 119 ? -25.261 5.118 69.124 1.00 76.88 119 PHE A O 1
ATOM 933 N N . ALA A 1 120 ? -26.459 6.201 67.564 1.00 75.69 120 ALA A N 1
ATOM 934 C CA . ALA A 1 120 ? -27.377 6.821 68.520 1.00 75.69 120 ALA A CA 1
ATOM 935 C C . ALA A 1 120 ? -28.226 5.770 69.261 1.00 75.69 120 ALA A C 1
ATOM 937 O O . ALA A 1 120 ? -28.278 5.779 70.490 1.00 75.69 120 ALA A O 1
ATOM 938 N N . GLY A 1 121 ? -28.802 4.808 68.533 1.00 71.62 121 GLY A N 1
ATOM 939 C CA . GLY A 1 121 ? -29.586 3.722 69.133 1.00 71.62 121 GLY A CA 1
ATOM 940 C C . GLY A 1 121 ? -28.752 2.723 69.948 1.00 71.62 121 GLY A C 1
ATOM 941 O O . GLY A 1 121 ? -29.252 2.133 70.905 1.00 71.62 121 GLY A O 1
ATOM 942 N N . LEU A 1 122 ? -27.474 2.527 69.604 1.00 68.38 122 LEU A N 1
ATOM 943 C CA . LEU A 1 122 ? -26.538 1.732 70.407 1.00 68.38 122 LEU A CA 1
ATOM 944 C C . LEU A 1 122 ? -26.108 2.468 71.679 1.00 68.38 122 LEU A C 1
ATOM 946 O O . LEU A 1 122 ? -26.019 1.846 72.732 1.00 68.38 122 LEU A O 1
ATOM 950 N N . ASN A 1 123 ? -25.877 3.779 71.608 1.00 71.56 123 ASN A N 1
ATOM 951 C CA . ASN A 1 123 ? -25.553 4.595 72.777 1.00 71.56 123 ASN A CA 1
ATOM 952 C C . ASN A 1 123 ? -26.686 4.564 73.817 1.00 71.56 123 ASN A C 1
ATOM 954 O O . ASN A 1 123 ? -26.426 4.478 75.012 1.00 71.56 123 ASN A O 1
ATOM 958 N N . GLU A 1 124 ? -27.937 4.544 73.356 1.00 64.38 124 GLU A N 1
ATOM 959 C CA . GLU A 1 124 ? -29.120 4.412 74.212 1.00 64.38 124 GLU A CA 1
ATOM 960 C C . GLU A 1 124 ? -29.208 3.038 74.902 1.00 64.38 124 GLU A C 1
ATOM 962 O O . GLU A 1 124 ? -29.611 2.942 76.058 1.00 64.38 124 GLU A O 1
ATOM 967 N N . GLN A 1 125 ? -28.743 1.974 74.243 1.00 57.53 125 GLN A N 1
ATOM 968 C CA . GLN A 1 125 ? -28.711 0.626 74.822 1.00 57.53 125 GLN A CA 1
ATOM 969 C C . GLN A 1 125 ? -27.541 0.413 75.791 1.00 57.53 125 GLN A C 1
ATOM 971 O O . GLN A 1 125 ? -27.717 -0.243 76.816 1.00 57.53 125 GLN A O 1
ATOM 976 N N . VAL A 1 126 ? -26.363 0.976 75.499 1.00 58.84 126 VAL A N 1
ATOM 977 C CA . VAL A 1 126 ? -25.184 0.913 76.386 1.00 58.84 126 VAL A CA 1
ATOM 978 C C . VAL A 1 126 ? -25.370 1.792 77.629 1.00 58.84 126 VAL A C 1
ATOM 980 O O . VAL A 1 126 ? -24.799 1.495 78.675 1.00 58.84 126 VAL A O 1
ATOM 983 N N . ALA A 1 127 ? -26.220 2.820 77.552 1.00 54.78 127 ALA A N 1
ATOM 984 C CA . ALA A 1 127 ? -26.663 3.594 78.710 1.00 54.78 127 ALA A CA 1
ATOM 985 C C . ALA A 1 127 ? -27.627 2.823 79.640 1.00 54.78 127 ALA A C 1
ATOM 987 O O . ALA A 1 127 ? -27.931 3.313 80.726 1.00 54.78 127 ALA A O 1
ATOM 988 N N . SER A 1 128 ? -28.098 1.629 79.252 1.00 54.31 128 SER A N 1
ATOM 989 C CA . SER A 1 128 ? -28.950 0.779 80.091 1.00 54.31 128 SER A CA 1
ATOM 990 C C . SER A 1 128 ? -28.157 -0.373 80.727 1.00 54.31 128 SER A C 1
ATOM 992 O O . SER A 1 128 ? -27.362 -1.053 80.079 1.00 54.31 128 SER A O 1
ATOM 994 N N . GLU A 1 129 ? -28.380 -0.613 82.019 1.00 53.19 129 GLU A N 1
ATOM 995 C CA . GLU A 1 129 ? -27.553 -1.478 82.876 1.00 53.19 129 GLU A CA 1
ATOM 996 C C . GLU A 1 129 ? -27.910 -2.986 82.812 1.00 53.19 129 GLU A C 1
ATOM 998 O O . GLU A 1 129 ? -27.658 -3.739 83.751 1.00 53.19 129 GLU A O 1
ATOM 1003 N N . ALA A 1 130 ? -28.512 -3.475 81.721 1.00 53.41 130 ALA A N 1
ATOM 1004 C CA . ALA A 1 130 ? -29.046 -4.842 81.649 1.00 53.41 130 ALA A CA 1
ATOM 1005 C C . ALA A 1 130 ? -28.451 -5.651 80.479 1.00 53.41 130 ALA A C 1
ATOM 1007 O O . ALA A 1 130 ? -28.806 -5.423 79.326 1.00 53.41 130 ALA A O 1
ATOM 1008 N N . GLY A 1 131 ? -27.589 -6.654 80.745 1.00 46.41 131 GLY A N 1
ATOM 1009 C CA . GLY A 1 131 ? -27.219 -7.607 79.677 1.00 46.41 131 GLY A CA 1
ATOM 1010 C C . GLY A 1 131 ? -25.962 -8.491 79.770 1.00 46.41 131 GLY A C 1
ATOM 1011 O O . GLY A 1 131 ? -25.602 -9.101 78.760 1.00 46.41 131 GLY A O 1
ATOM 1012 N N . TYR A 1 132 ? -25.279 -8.643 80.912 1.00 46.69 132 TYR A N 1
ATOM 1013 C CA . TYR A 1 132 ? -24.164 -9.606 81.052 1.00 46.69 132 TYR A CA 1
ATOM 1014 C C . TYR A 1 132 ? -24.663 -11.075 81.088 1.00 46.69 132 TYR A C 1
ATOM 1016 O O . TYR A 1 132 ? -24.670 -11.709 82.136 1.00 46.69 132 TYR A O 1
ATOM 1024 N N . GLY A 1 133 ? -25.098 -11.661 79.962 1.00 51.47 133 GLY A N 1
ATOM 1025 C CA . GLY A 1 133 ? -25.586 -13.059 79.983 1.00 51.47 133 GLY A CA 1
ATOM 1026 C C . GLY A 1 133 ? -25.567 -13.868 78.682 1.00 51.47 133 GLY A C 1
ATOM 1027 O O . GLY A 1 133 ? -25.497 -15.094 78.726 1.00 51.47 133 GLY A O 1
ATOM 1028 N N . VAL A 1 134 ? -25.563 -13.240 77.503 1.00 50.81 134 VAL A N 1
ATOM 1029 C CA . VAL A 1 134 ? -25.938 -13.943 76.250 1.00 50.81 134 VAL A CA 1
ATOM 1030 C C . VAL A 1 134 ? -24.737 -14.509 75.460 1.00 50.81 134 VAL A C 1
ATOM 1032 O O . VAL A 1 134 ? -24.878 -15.092 74.387 1.00 50.81 134 VAL A O 1
ATOM 1035 N N . ARG A 1 135 ? -23.506 -14.427 75.983 1.00 45.56 135 ARG A N 1
ATOM 1036 C CA . ARG A 1 135 ? -22.286 -14.804 75.229 1.00 45.56 135 ARG A CA 1
ATOM 1037 C C . ARG A 1 135 ? -22.024 -16.316 75.099 1.00 45.56 135 ARG A C 1
ATOM 1039 O O . ARG A 1 135 ? -21.020 -16.700 74.495 1.00 45.56 135 ARG A O 1
ATOM 1046 N N . ARG A 1 136 ? -22.872 -17.186 75.667 1.00 46.03 136 ARG A N 1
ATOM 1047 C CA . ARG A 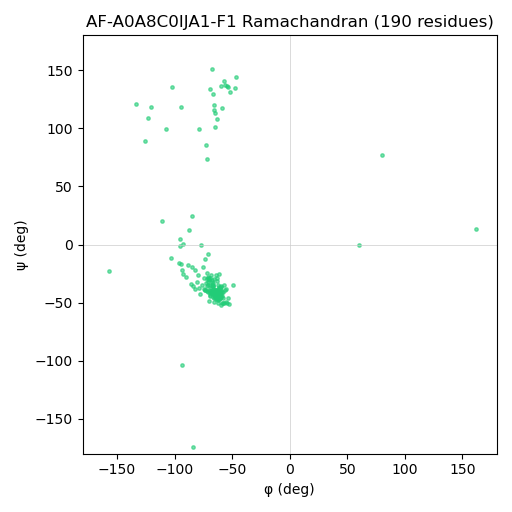1 136 ? -22.561 -18.623 75.827 1.00 46.03 136 ARG A CA 1
ATOM 1048 C C . ARG A 1 136 ? -23.119 -19.552 74.732 1.00 46.03 136 ARG A C 1
ATOM 1050 O O . ARG A 1 136 ? -22.596 -20.650 74.596 1.00 46.03 136 ARG A O 1
ATOM 1057 N N . LEU A 1 137 ? -24.079 -19.123 73.901 1.00 45.81 137 LEU A N 1
ATOM 1058 C CA . LEU A 1 137 ? -24.780 -20.038 72.974 1.00 45.81 137 LEU A CA 1
ATOM 1059 C C . LEU A 1 137 ? -24.199 -20.121 71.541 1.00 45.81 137 LEU A C 1
ATOM 1061 O O . LEU A 1 137 ? -24.448 -21.088 70.831 1.00 45.81 137 LEU A O 1
ATOM 1065 N N . ARG A 1 138 ? -23.366 -19.168 71.093 1.00 43.84 138 ARG A N 1
ATOM 1066 C CA . ARG A 1 138 ? -22.902 -19.103 69.682 1.00 43.84 138 ARG A CA 1
ATOM 1067 C C . ARG A 1 138 ? -21.631 -19.919 69.366 1.00 43.84 138 ARG A C 1
ATOM 1069 O O . ARG A 1 138 ? -21.035 -19.738 68.311 1.00 43.84 138 AR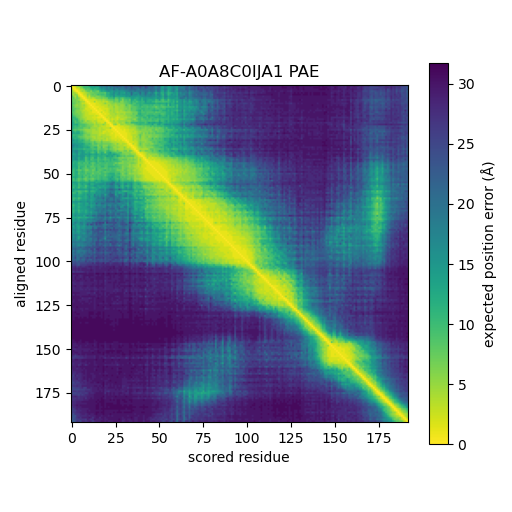G A O 1
ATOM 1076 N N . ARG A 1 139 ? -21.171 -20.803 70.260 1.00 44.62 139 ARG A N 1
ATOM 1077 C CA . ARG A 1 139 ? -19.973 -21.644 70.016 1.00 44.62 139 ARG A CA 1
ATOM 1078 C C . ARG A 1 139 ? -20.274 -23.047 69.466 1.00 44.62 139 ARG A C 1
ATOM 1080 O O . ARG A 1 139 ? -19.332 -23.778 69.195 1.00 44.62 139 ARG A O 1
ATOM 1087 N N . ALA A 1 140 ? -21.541 -23.419 69.268 1.00 47.53 140 ALA A N 1
ATOM 1088 C CA . ALA A 1 140 ? -21.931 -24.819 69.057 1.00 47.53 140 ALA A CA 1
ATOM 1089 C C . ALA A 1 140 ? -22.439 -25.192 67.647 1.00 47.53 140 ALA A C 1
ATOM 1091 O O . ALA A 1 140 ? -23.086 -26.223 67.508 1.00 47.53 140 ALA A O 1
ATOM 1092 N N . GLN A 1 141 ? -22.152 -24.421 66.589 1.00 46.47 141 GLN A N 1
ATOM 1093 C CA . GLN A 1 141 ? -22.544 -24.823 65.228 1.00 46.47 141 GLN A CA 1
ATOM 1094 C C . GLN A 1 141 ? -21.344 -24.838 64.280 1.00 46.47 141 GLN A C 1
ATOM 1096 O O . GLN A 1 141 ? -20.986 -23.849 63.644 1.00 46.47 141 GLN A O 1
ATOM 1101 N N . GLY A 1 142 ? -20.692 -26.001 64.249 1.00 50.50 142 GLY A N 1
ATOM 1102 C CA . GLY A 1 142 ? -19.617 -26.335 63.332 1.00 50.50 142 GLY A CA 1
ATOM 1103 C C . GLY A 1 142 ? -20.163 -26.718 61.962 1.00 50.50 142 GLY A C 1
ATOM 1104 O O . GLY A 1 142 ? -20.537 -27.862 61.736 1.00 50.50 142 GLY A O 1
ATOM 1105 N N . GLN A 1 143 ? -20.138 -25.773 61.029 1.00 47.09 143 GLN A N 1
ATOM 1106 C CA . GLN A 1 143 ? -19.911 -26.071 59.619 1.00 47.09 143 GLN A CA 1
ATOM 1107 C C . GLN A 1 143 ? -18.871 -25.078 59.114 1.00 47.09 143 GLN A C 1
ATOM 1109 O O . GLN A 1 143 ? -19.024 -23.864 59.249 1.00 47.09 143 GLN A O 1
ATOM 1114 N N . ARG A 1 144 ? -17.755 -25.609 58.613 1.00 55.44 144 ARG A N 1
ATOM 1115 C CA . ARG A 1 144 ? -16.606 -24.833 58.148 1.00 55.44 144 ARG A CA 1
ATOM 1116 C C . ARG A 1 144 ? -16.993 -24.174 56.826 1.00 55.44 144 ARG A C 1
ATOM 1118 O O . ARG A 1 144 ? -16.787 -24.749 55.763 1.00 55.44 144 ARG A O 1
ATOM 1125 N N . ALA A 1 145 ? -17.621 -23.003 56.913 1.00 59.81 145 ALA A N 1
ATOM 1126 C CA . ALA A 1 145 ? -17.900 -22.171 55.754 1.00 59.81 145 ALA A CA 1
ATOM 1127 C C . ALA A 1 145 ? -16.582 -21.918 54.995 1.00 59.81 145 ALA A C 1
ATOM 1129 O O . ALA A 1 145 ? -15.556 -21.675 55.645 1.00 59.81 145 ALA A O 1
ATOM 1130 N N . PRO A 1 146 ? -16.573 -22.011 53.651 1.00 63.19 146 PRO A N 1
ATOM 1131 C CA . PRO A 1 146 ? -15.377 -21.723 52.875 1.00 63.19 146 PRO A CA 1
ATOM 1132 C C . PRO A 1 146 ? -14.914 -20.301 53.184 1.00 63.19 146 PRO A C 1
ATOM 1134 O O . PRO A 1 146 ? -15.729 -19.392 53.361 1.00 63.19 146 PRO A O 1
ATOM 1137 N N . SER A 1 147 ? -13.595 -20.119 53.276 1.00 77.56 147 SER A N 1
ATOM 1138 C CA . SER A 1 147 ? -13.014 -18.795 53.488 1.00 77.56 147 SER A CA 1
ATOM 1139 C C . SER A 1 147 ? -13.552 -17.844 52.421 1.00 77.56 147 SER A C 1
ATOM 1141 O O . SER A 1 147 ? -13.598 -18.194 51.239 1.00 77.56 147 SER A O 1
ATOM 1143 N N . THR A 1 148 ? -13.937 -16.633 52.821 1.00 74.44 148 THR A N 1
ATOM 1144 C CA . THR A 1 148 ? -14.358 -15.572 51.895 1.00 74.44 148 THR A CA 1
ATOM 1145 C C . THR A 1 148 ? -13.342 -15.396 50.764 1.00 74.44 148 THR A C 1
ATOM 1147 O O . THR A 1 148 ? -13.732 -15.205 49.617 1.00 74.44 148 THR A O 1
ATOM 1150 N N . GLN A 1 149 ? -12.051 -15.582 51.051 1.00 75.25 149 GLN A N 1
ATOM 1151 C CA . GLN A 1 149 ? -10.972 -15.563 50.066 1.00 75.25 149 GLN A CA 1
ATOM 1152 C C . GLN A 1 149 ? -11.124 -16.643 48.981 1.00 75.25 149 GLN A C 1
ATOM 1154 O O . GLN A 1 149 ? -11.013 -16.338 47.797 1.00 75.25 149 GLN A O 1
ATOM 1159 N N . GLN A 1 150 ? -11.440 -17.884 49.361 1.00 71.44 150 GLN A N 1
ATOM 1160 C CA . GLN A 1 150 ? -11.644 -18.990 48.415 1.00 71.44 150 GLN A CA 1
ATOM 1161 C C . GLN A 1 150 ? -12.901 -18.781 47.563 1.00 71.44 150 GLN A C 1
ATOM 1163 O O . GLN A 1 150 ? -12.910 -19.100 46.374 1.00 71.44 150 GLN A O 1
ATOM 1168 N N . LEU A 1 151 ? -13.944 -18.188 48.151 1.00 77.88 151 LEU A N 1
ATOM 1169 C CA . LEU A 1 151 ? -15.175 -17.847 47.441 1.00 77.88 151 LEU A CA 1
ATOM 1170 C C . LEU A 1 151 ? -14.928 -16.784 46.357 1.00 77.88 151 LEU A C 1
ATOM 1172 O O . LEU A 1 151 ? -15.412 -16.920 45.231 1.00 77.88 151 LEU A O 1
ATOM 1176 N N . TYR A 1 152 ? -14.149 -15.744 46.671 1.00 75.00 152 TYR A N 1
ATOM 1177 C CA . TYR A 1 152 ? -13.758 -14.726 45.692 1.00 75.00 152 TYR A CA 1
ATOM 1178 C C . TYR A 1 152 ? -12.856 -15.302 44.599 1.00 75.00 152 TYR A C 1
ATOM 1180 O O . TYR A 1 152 ? -13.070 -15.018 43.422 1.00 75.00 152 TYR A O 1
ATOM 1188 N N . GLU A 1 153 ? -11.906 -16.165 44.956 1.00 74.62 153 GLU A N 1
ATOM 1189 C CA . GLU A 1 153 ? -11.011 -16.800 43.990 1.00 74.62 153 GLU A CA 1
ATOM 1190 C C . GLU A 1 153 ? -11.774 -17.685 42.987 1.00 74.62 153 GLU A C 1
ATOM 1192 O O . GLU A 1 153 ? -11.523 -17.633 41.779 1.00 74.62 153 GLU A O 1
ATOM 1197 N N . GLN A 1 154 ? -12.770 -18.441 43.460 1.00 75.00 154 GLN A N 1
ATOM 1198 C CA . GLN A 1 154 ? -13.626 -19.266 42.607 1.00 75.00 154 GLN A CA 1
ATOM 1199 C C . GLN A 1 154 ? -14.500 -18.414 41.674 1.00 75.00 154 GLN A C 1
ATOM 1201 O O . GLN A 1 154 ? -14.621 -18.718 40.484 1.00 75.00 154 GLN A O 1
ATOM 1206 N N . LYS 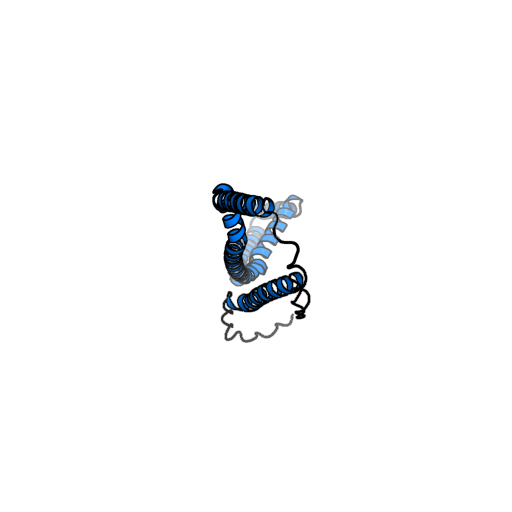A 1 155 ? -15.069 -17.317 42.189 1.00 74.75 155 LYS A N 1
ATOM 1207 C CA . LYS A 1 155 ? -15.908 -16.397 41.408 1.00 74.75 155 LYS A CA 1
ATOM 1208 C C . LYS A 1 155 ? -15.113 -15.715 40.291 1.00 74.75 155 LYS A C 1
ATOM 1210 O O . LYS A 1 155 ? -15.623 -15.586 39.180 1.00 74.75 155 LYS A O 1
ATOM 1215 N N . THR A 1 156 ? -13.863 -15.338 40.556 1.00 73.12 156 THR A N 1
ATOM 1216 C CA . THR A 1 156 ? -12.963 -14.748 39.554 1.00 73.12 156 THR A CA 1
ATOM 1217 C C . THR A 1 156 ? -12.540 -15.777 38.501 1.00 73.12 156 THR A C 1
ATOM 1219 O O . THR A 1 156 ? -12.625 -15.492 37.308 1.00 73.12 156 THR A O 1
ATOM 1222 N N . LYS A 1 157 ? -12.190 -17.010 38.902 1.00 71.50 157 LYS A N 1
ATOM 1223 C CA . LYS A 1 157 ? -11.835 -18.094 37.961 1.00 71.50 157 LYS A CA 1
ATOM 1224 C C . LYS A 1 157 ? -12.973 -18.438 36.989 1.00 71.50 157 LYS A C 1
ATOM 1226 O O . LYS A 1 157 ? -12.714 -18.662 35.809 1.00 71.50 157 LYS A O 1
ATOM 1231 N N . LEU A 1 158 ? -14.224 -18.442 37.455 1.00 69.00 158 LEU A N 1
ATOM 1232 C CA . LEU A 1 158 ? -15.405 -18.693 36.613 1.00 69.00 158 LEU A CA 1
ATOM 1233 C C . LEU A 1 158 ? -15.651 -17.581 35.579 1.00 69.00 158 LEU A C 1
ATOM 1235 O O . LEU A 1 158 ? -16.052 -17.877 34.454 1.00 69.00 158 LEU A O 1
ATOM 1239 N N . ARG A 1 159 ? -15.378 -16.317 35.934 1.00 64.56 159 ARG A N 1
ATOM 1240 C CA . ARG A 1 159 ? -15.486 -15.171 35.014 1.00 64.56 159 ARG A CA 1
ATOM 1241 C C . ARG A 1 159 ? -14.441 -15.252 33.897 1.00 64.56 159 ARG A C 1
ATOM 1243 O O . ARG A 1 159 ? -14.807 -15.123 32.735 1.00 64.56 159 ARG A O 1
ATOM 1250 N N . CYS A 1 160 ? -13.189 -15.570 34.236 1.00 60.25 160 CYS A N 1
ATOM 1251 C CA . CYS A 1 160 ? -12.113 -15.696 33.248 1.00 60.25 160 CYS A CA 1
ATOM 1252 C C . CYS A 1 160 ? -12.314 -16.876 32.283 1.00 60.25 160 CYS A C 1
ATOM 1254 O O . CYS A 1 160 ? -11.977 -16.762 31.109 1.00 60.25 160 CYS A O 1
ATOM 1256 N N . LYS A 1 161 ? -12.886 -18.000 32.743 1.00 57.50 161 LYS A N 1
ATOM 1257 C CA . LYS A 1 161 ? -13.124 -19.166 31.872 1.00 57.50 161 LYS A CA 1
ATOM 1258 C C . LYS A 1 161 ? -14.155 -18.876 30.774 1.00 57.50 161 LYS A C 1
ATOM 1260 O O . LYS A 1 161 ? -13.951 -19.271 29.635 1.00 57.50 161 LYS A O 1
ATOM 1265 N N . CYS A 1 162 ? -15.213 -18.130 31.100 1.00 54.03 162 CYS A N 1
ATOM 1266 C CA . CYS A 1 162 ? -16.255 -17.777 30.132 1.00 54.03 162 CYS A CA 1
ATOM 1267 C C . CYS A 1 162 ? -15.784 -16.753 29.076 1.00 54.03 162 CYS A C 1
ATOM 1269 O O . CYS A 1 162 ? -16.298 -16.763 27.962 1.00 54.03 162 CYS A O 1
ATOM 1271 N N . GLU A 1 163 ? -14.818 -15.882 29.397 1.00 49.56 163 GLU A N 1
ATOM 1272 C CA . GLU A 1 163 ? -14.291 -14.868 28.461 1.00 49.56 163 GLU A CA 1
ATOM 1273 C C . GLU A 1 163 ? -13.170 -15.403 27.548 1.00 49.56 163 GLU A C 1
ATOM 1275 O O . GLU A 1 163 ? -13.092 -15.023 26.376 1.00 49.56 163 GLU A O 1
ATOM 1280 N N . CYS A 1 164 ? -12.325 -16.319 28.035 1.00 50.88 164 CYS A N 1
ATOM 1281 C CA . CYS A 1 164 ? -11.243 -16.893 27.226 1.00 50.88 164 CYS A CA 1
ATOM 1282 C C . CYS A 1 164 ? -11.747 -17.903 26.177 1.00 50.88 164 CYS A C 1
ATOM 1284 O O . CYS A 1 164 ? -11.265 -17.874 25.044 1.00 50.88 164 CYS A O 1
ATOM 1286 N N . ASP A 1 165 ? -12.750 -18.730 26.500 1.00 42.62 165 ASP A N 1
ATOM 1287 C CA . ASP A 1 165 ? -13.307 -19.707 25.546 1.00 42.62 165 ASP A CA 1
ATOM 1288 C C . ASP A 1 165 ? -14.055 -19.025 24.383 1.00 42.62 165 ASP A C 1
ATOM 1290 O O . ASP A 1 165 ? -13.997 -19.485 23.243 1.00 42.62 165 ASP A O 1
ATOM 1294 N N . PHE A 1 166 ? -14.681 -17.867 24.625 1.00 46.88 166 PHE A N 1
ATOM 1295 C CA . PHE A 1 166 ? -15.349 -17.093 23.571 1.00 46.88 166 PHE A CA 1
ATOM 1296 C C . PHE A 1 166 ? -14.347 -16.441 22.600 1.00 46.88 166 PHE A C 1
ATOM 1298 O O . PHE A 1 166 ? -14.634 -16.255 21.418 1.00 46.88 166 PHE A O 1
ATOM 1305 N N . SER A 1 167 ? -13.142 -16.134 23.085 1.00 48.69 167 SER A N 1
ATOM 1306 C CA . SER A 1 167 ? -12.081 -15.491 22.304 1.00 48.69 167 SER A CA 1
ATOM 1307 C C . SER A 1 167 ? -11.395 -16.472 21.343 1.00 48.69 167 SER A C 1
ATOM 1309 O O . SER A 1 167 ? -11.046 -16.089 20.230 1.00 48.69 167 SER A O 1
ATOM 1311 N N . ALA A 1 168 ? -11.238 -17.743 21.736 1.00 47.03 168 ALA A N 1
ATOM 1312 C CA . ALA A 1 168 ? -10.611 -18.781 20.911 1.00 47.03 168 ALA A CA 1
ATOM 1313 C C . ALA A 1 168 ? -11.480 -19.211 19.712 1.00 47.03 168 ALA A C 1
ATOM 1315 O O . ALA A 1 168 ? -10.947 -19.516 18.646 1.00 47.03 168 ALA A O 1
ATOM 1316 N N . GLN A 1 169 ? -12.810 -19.186 19.856 1.00 44.28 169 GLN A N 1
ATOM 1317 C CA . GLN A 1 169 ? -13.735 -19.563 18.780 1.00 44.28 169 GLN A CA 1
ATOM 1318 C C . GLN A 1 169 ? -13.957 -18.429 17.761 1.00 44.28 169 GLN A C 1
ATOM 1320 O O . GLN A 1 169 ? -14.153 -18.688 16.574 1.00 44.28 169 GLN A O 1
ATOM 1325 N N . LEU A 1 170 ? -13.908 -17.166 18.201 1.00 46.41 170 LEU A N 1
ATOM 1326 C CA . LEU A 1 170 ? -14.278 -16.023 17.361 1.00 46.41 170 LEU A CA 1
ATOM 1327 C C . LEU A 1 170 ? -13.179 -15.599 16.374 1.00 46.41 170 LEU A C 1
ATOM 1329 O O . LEU A 1 170 ? -13.488 -15.087 15.301 1.00 46.41 170 LEU A O 1
ATOM 1333 N N . VAL A 1 171 ? -11.905 -15.870 16.679 1.00 48.62 171 VAL A N 1
ATOM 1334 C CA . VAL A 1 171 ? -10.783 -15.584 15.760 1.00 48.62 171 VAL A CA 1
ATOM 1335 C C . VAL A 1 171 ? -10.916 -16.359 14.439 1.00 48.62 171 VAL A C 1
ATOM 1337 O O . VAL A 1 171 ? -10.451 -15.888 13.406 1.00 48.62 171 VAL A O 1
ATOM 1340 N N . VAL A 1 172 ? -11.613 -17.502 14.437 1.00 49.22 172 VAL A N 1
ATOM 1341 C CA . VAL A 1 172 ? -11.838 -18.322 13.233 1.00 49.22 172 VAL A CA 1
ATOM 1342 C C . VAL A 1 172 ? -13.008 -17.810 12.381 1.00 49.22 172 VAL A C 1
ATOM 1344 O O . VAL A 1 172 ? -13.068 -18.100 11.191 1.00 49.22 172 VAL A O 1
ATOM 1347 N N . GLN A 1 173 ? -13.942 -17.047 12.956 1.00 50.94 173 GLN A N 1
ATOM 1348 C CA . GLN A 1 173 ? -15.249 -16.801 12.332 1.00 50.94 173 GLN A CA 1
ATOM 1349 C C . GLN A 1 173 ? -15.394 -15.422 11.676 1.00 50.94 173 GLN A C 1
ATOM 1351 O O . GLN A 1 173 ? -16.366 -15.183 10.964 1.00 50.94 173 GLN A O 1
ATOM 1356 N N . VAL A 1 174 ? -14.458 -14.506 11.926 1.00 55.69 174 VAL A N 1
ATOM 1357 C CA . VAL A 1 174 ? -14.612 -13.101 11.516 1.00 55.69 174 VAL A CA 1
ATOM 1358 C C . VAL A 1 174 ? -14.002 -12.811 10.145 1.00 55.69 174 VAL A C 1
ATOM 1360 O O . VAL A 1 174 ? -14.510 -11.946 9.438 1.00 55.69 174 VAL A O 1
ATOM 1363 N N . CYS A 1 175 ? -13.015 -13.594 9.707 1.00 45.84 175 CYS A N 1
ATOM 1364 C CA . CYS A 1 175 ? -12.624 -13.619 8.302 1.00 45.84 175 CYS A CA 1
ATOM 1365 C C . CYS A 1 175 ? -13.372 -14.769 7.612 1.00 45.84 175 CYS A C 1
ATOM 1367 O O . CYS A 1 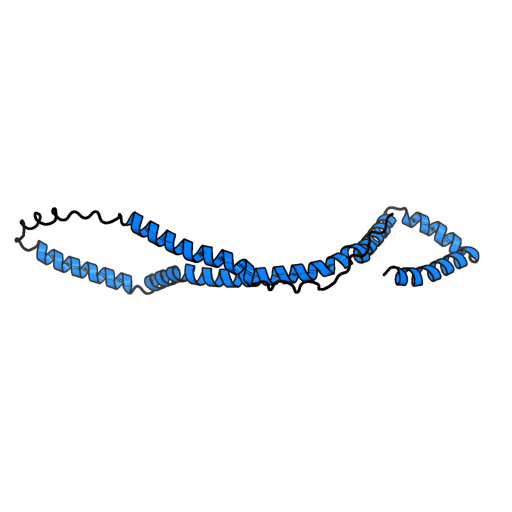175 ? -13.156 -15.922 7.995 1.00 45.84 175 CYS A O 1
ATOM 1369 N N . PRO A 1 176 ? -14.234 -14.520 6.607 1.00 53.41 176 PRO A N 1
ATOM 1370 C CA . PRO A 1 176 ? -14.740 -15.612 5.788 1.00 53.41 176 PRO A CA 1
ATOM 1371 C C . PRO A 1 176 ? -13.541 -16.369 5.190 1.00 53.41 176 PRO A C 1
ATOM 1373 O O . PRO A 1 176 ? -12.581 -15.728 4.751 1.00 53.41 176 PRO A O 1
ATOM 1376 N N . PRO A 1 177 ? -13.549 -17.715 5.174 1.00 50.25 177 PRO A N 1
ATOM 1377 C CA . PRO A 1 177 ? -12.533 -18.449 4.444 1.00 50.25 177 PRO A CA 1
ATOM 1378 C C . PRO A 1 177 ? -12.634 -18.030 2.979 1.00 50.25 177 PRO A C 1
ATOM 1380 O O . PRO A 1 177 ? -13.733 -17.901 2.431 1.00 50.25 177 PRO A O 1
ATOM 1383 N N . PHE A 1 178 ? -11.484 -17.791 2.357 1.00 43.84 178 PHE A N 1
ATOM 1384 C CA . PHE A 1 178 ? -11.414 -17.549 0.925 1.00 43.84 178 PHE A CA 1
ATOM 1385 C C . PHE A 1 178 ? -12.232 -18.592 0.164 1.00 43.84 178 PHE A C 1
ATOM 1387 O O . PHE A 1 178 ? -12.185 -19.777 0.517 1.00 43.84 178 PHE A O 1
ATOM 1394 N N . PRO A 1 179 ? -12.897 -18.211 -0.936 1.00 43.97 179 PRO A N 1
ATOM 1395 C CA . PRO A 1 179 ? -13.261 -19.203 -1.923 1.00 43.97 179 PRO A CA 1
ATOM 1396 C C . PRO A 1 179 ? -11.965 -19.864 -2.408 1.00 43.97 179 PRO A C 1
ATOM 1398 O O . PRO A 1 179 ? -11.070 -19.206 -2.938 1.00 43.97 179 PRO A O 1
ATOM 1401 N N . HIS A 1 180 ? -11.849 -21.172 -2.176 1.00 38.50 180 HIS A N 1
ATOM 1402 C CA . HIS A 1 180 ? -10.802 -22.004 -2.760 1.00 38.50 180 HIS A CA 1
ATOM 1403 C C . HIS A 1 180 ? -10.709 -21.699 -4.266 1.00 38.50 180 HIS A C 1
ATOM 1405 O O . HIS A 1 180 ? -11.754 -21.683 -4.927 1.00 38.50 180 HIS A O 1
ATOM 1411 N N . PRO A 1 181 ? -9.510 -21.516 -4.850 1.00 38.81 181 PRO A N 1
ATOM 1412 C CA . PRO A 1 181 ? -9.384 -21.523 -6.295 1.00 38.81 181 PRO A CA 1
ATOM 1413 C C . PRO A 1 181 ? -9.733 -22.937 -6.772 1.00 38.81 181 PRO A C 1
ATOM 1415 O O . PRO A 1 181 ? -8.940 -23.870 -6.649 1.00 38.81 181 PRO A O 1
ATOM 1418 N N . GLN A 1 182 ? -10.953 -23.111 -7.273 1.00 42.25 182 GLN A N 1
ATOM 1419 C CA . GLN A 1 182 ? -11.312 -24.262 -8.086 1.00 42.25 182 GLN A CA 1
ATOM 1420 C C . GLN A 1 182 ? -10.455 -24.199 -9.355 1.00 42.25 182 GLN A C 1
ATOM 1422 O O . GLN A 1 182 ? -10.662 -23.341 -10.208 1.00 42.25 182 GLN A O 1
ATOM 1427 N N . GLY A 1 183 ? -9.479 -25.101 -9.452 1.00 43.69 183 GLY A N 1
ATOM 1428 C CA . GLY A 1 183 ? -8.799 -25.430 -10.702 1.00 43.69 183 GLY A CA 1
ATOM 1429 C C . GLY A 1 183 ? -7.702 -24.462 -11.142 1.00 43.69 183 GLY A C 1
ATOM 1430 O O . GLY A 1 183 ? -7.862 -23.745 -12.123 1.00 43.69 183 GLY A O 1
ATOM 1431 N N . VAL A 1 184 ? -6.528 -24.538 -10.512 1.00 39.41 184 VAL A N 1
ATOM 1432 C CA . VAL A 1 184 ? -5.273 -24.235 -11.218 1.00 39.41 184 VAL A CA 1
ATOM 1433 C C . VAL A 1 184 ? -4.564 -25.562 -11.441 1.00 39.41 184 VAL A C 1
ATOM 1435 O O . VAL A 1 184 ? -3.957 -26.130 -10.536 1.00 39.41 184 VAL A O 1
ATOM 1438 N N . THR A 1 185 ? -4.712 -26.093 -12.652 1.00 41.38 185 THR A N 1
ATOM 1439 C CA . THR A 1 185 ? -3.912 -27.213 -13.154 1.00 41.38 185 THR A CA 1
ATOM 1440 C C . THR A 1 185 ? -2.424 -26.899 -12.980 1.00 41.38 185 THR A C 1
ATOM 1442 O O . THR A 1 185 ? -2.002 -25.814 -13.392 1.00 41.38 185 THR A O 1
ATOM 1445 N N . PRO A 1 186 ? -1.615 -27.809 -12.413 1.00 38.75 186 PRO A N 1
ATOM 1446 C CA . PRO A 1 186 ? -0.186 -27.583 -12.265 1.00 38.75 186 PRO A CA 1
ATOM 1447 C C . PRO A 1 186 ? 0.465 -27.517 -13.651 1.00 38.75 186 PRO A C 1
ATOM 1449 O O . PRO A 1 186 ? 0.470 -28.495 -14.399 1.00 38.75 186 PRO A O 1
ATOM 1452 N N . THR A 1 187 ? 1.011 -26.357 -14.010 1.00 50.41 187 THR A N 1
ATOM 1453 C CA . THR A 1 187 ? 1.943 -26.253 -15.133 1.00 50.41 187 THR A CA 1
ATOM 1454 C C . THR A 1 187 ? 3.251 -26.954 -14.750 1.00 50.41 187 THR A C 1
ATOM 1456 O O . THR A 1 187 ? 3.745 -26.764 -13.635 1.00 50.41 187 THR A O 1
ATOM 1459 N N . PRO A 1 188 ? 3.818 -27.801 -15.629 1.00 41.22 188 PRO A N 1
ATOM 1460 C CA . PRO A 1 188 ? 5.035 -28.535 -15.312 1.00 41.22 188 PRO A CA 1
ATOM 1461 C C . PRO A 1 188 ? 6.230 -27.576 -15.193 1.00 41.22 188 PRO A C 1
ATOM 1463 O O . PRO A 1 188 ? 6.256 -26.532 -15.854 1.00 41.22 188 PRO A O 1
ATOM 1466 N N . PRO A 1 189 ? 7.242 -27.919 -14.376 1.00 45.31 189 PRO A N 1
ATOM 1467 C CA . PRO A 1 189 ? 8.428 -27.094 -14.226 1.00 45.31 189 PRO A CA 1
ATOM 1468 C C . PRO A 1 189 ? 9.211 -27.065 -15.543 1.00 45.31 189 PRO A C 1
ATOM 1470 O O . PRO A 1 189 ? 9.679 -28.099 -16.025 1.00 45.31 189 PRO A O 1
ATOM 1473 N N . HIS A 1 190 ? 9.385 -25.873 -16.114 1.00 42.50 190 HIS A N 1
ATOM 1474 C CA . HIS A 1 190 ? 10.390 -25.654 -17.148 1.00 42.50 190 HIS A CA 1
ATOM 1475 C C . HIS A 1 190 ? 11.773 -25.866 -16.519 1.00 42.50 190 HIS A C 1
ATOM 1477 O O . HIS A 1 190 ? 12.186 -25.118 -15.633 1.00 42.50 190 HIS A O 1
ATOM 1483 N N . LYS A 1 191 ? 12.470 -26.922 -16.953 1.00 41.31 191 LYS A N 1
ATOM 1484 C CA . LYS A 1 191 ? 13.909 -27.066 -16.729 1.00 41.31 191 LYS A CA 1
ATOM 1485 C C . LYS A 1 191 ? 14.636 -25.972 -17.517 1.00 41.31 191 LYS A C 1
ATOM 1487 O O . LYS A 1 191 ? 14.369 -25.850 -18.707 1.00 41.31 191 LYS A O 1
ATOM 1492 N N . VAL A 1 192 ? 15.513 -25.271 -16.788 1.00 41.53 192 VAL A N 1
ATOM 1493 C CA . VAL A 1 192 ? 16.718 -24.501 -17.179 1.00 41.53 192 VAL A CA 1
ATOM 1494 C C . VAL A 1 192 ? 16.654 -23.767 -18.515 1.00 41.53 192 VAL A C 1
ATOM 1496 O O . VAL A 1 192 ? 16.747 -24.433 -19.567 1.00 41.53 192 VAL A O 1
#

Solvent-accessible surface area (backbone atoms only — not comparable to full-atom values): 11513 Å² total; per-residue (Å²): 109,70,70,64,52,52,66,57,49,53,62,52,52,51,53,51,53,49,42,48,74,77,32,71,69,50,42,53,50,51,66,60,48,57,60,50,49,73,39,83,72,18,52,55,57,52,50,51,52,51,51,51,54,44,50,71,43,66,48,52,63,47,47,65,58,46,59,51,53,52,52,56,49,48,53,51,50,54,52,49,52,54,51,49,52,51,52,49,51,63,66,44,46,61,57,51,52,52,52,50,42,64,76,62,41,53,62,62,52,49,49,54,49,50,52,52,51,51,51,51,59,46,50,59,52,70,73,44,96,78,74,100,74,76,87,76,73,84,82,77,76,93,69,89,70,76,53,70,67,58,55,52,52,52,56,51,53,56,54,52,54,63,56,52,59,56,53,68,59,47,73,67,67,72,58,76,79,73,82,74,82,82,79,78,77,84,76,79,83,82,78,130

Foldseek 3Di:
DVVVVVVVVVVVVVVLVVCCVPDPVSVVVCVVVVVVLVDPVVVVVVVVVVVVVCCVPPVVVVVVVVVVVVVVVVLVVVVVVVVVVVCCCVVCVVVVVVVCCVVVCPVVVVVVVVVVVVVVVVVVVVVDPDDPDDPPPPPPDDDPDPPPVVVVVVVVVVVVVVVVVVVVVVVVPRDDPDDDPDDDDDDDDDDD

pLDDT: mean 71.42, std 16.8, range [38.5, 92.94]

Sequence (192 aa):
AQRHQQQHVLPLLCRGALGWGVSPHFRCASLLVGPKFLGKEGRLYLLTYVLAAIYDGPIANMRHNLDEVIRSVGCTVELQINHSRQIWKVSTAPLRAVLHDMVGGRTLNAETRNVSQAFAGLNEQVASEAGYGVRRLRRAQGQRAPSTQQLYEQKTKLRCKCECDFSAQLVVQVCPPFPHPQGVTPTPPHKV

InterPro domains:
  IPR051856 Cell Surface Receptor and E3 Ligase Protein [PTHR21041] (17-161)

Organism: Chelonoidis abingdonii (NCBI:txid106734)